Protein AF-A0AB34AKV4-F1 (afdb_monomer)

Secondary structure (DSSP, 8-state):
-HHHHHHHHHHHHHHHHHHHHHHHHHHHHHHHHHHHHHHHHHHHHHHHHHHHHHH--HHHHHHHHHHHHHHHHHHHHHHHHHHHHHHHHHHHHHHHHHHHHHHHHHHHHHHHHHHHHHHHHHHHHHHHHHHHHHHHHHHHHHHHHSHHHHHTTHHHHHHHHHHHHHH--STHHHHHHHHHHHHHHHHHHHHHHHHHHHHHHHTT-

Sequence (205 aa):
MRNLEKLENNESARNNRNEKLKNELEDSISTFNQATEDTRVKYISVANSYLKKLNTDNQQQDFKQALEAKFKAIDKQTDQLIHELKKRNEQAENEIQTYKQKLESKMRQNDQLIQKYNKTLNKMTHGLFALFYVVLVVALVAMVTGPIGHILSIDTFLQTIHDQIVEGKSIWRYFAYFLYLIPFILLACILLLCAKLINALDHKF

Organism: Staphylococcus ureilyticus (NCBI:txid94138)

Mean predicted aligned error: 19.3 Å

Radius of gyration: 71.16 Å; Cα contacts (8 Å, |Δi|>4): 27; chains: 1; bounding box: 118×26×203 Å

pLDDT: mean 77.93, std 12.36, range [42.12, 95.25]

Solvent-accessible surface area (backbone atoms only — not comparable to full-atom values): 10954 Å² total; per-residue (Å²): 113,79,68,58,58,52,50,53,53,49,52,52,52,48,51,55,50,52,52,51,52,48,52,53,48,52,52,49,50,51,51,50,52,50,55,50,50,56,50,50,54,51,50,53,51,52,50,51,51,52,50,50,55,64,68,54,53,51,68,64,52,50,48,52,51,52,50,51,52,50,48,53,50,52,50,53,52,49,53,52,50,51,52,51,50,50,52,52,48,55,50,50,51,52,50,51,52,51,51,50,54,55,48,52,51,50,48,54,51,47,53,51,50,52,52,51,48,52,55,48,49,54,52,50,52,51,53,52,50,51,52,50,51,52,53,50,53,52,50,52,50,38,34,76,78,36,74,57,16,61,74,69,42,48,58,59,54,54,47,56,42,47,52,49,41,74,74,41,92,49,78,62,25,61,54,36,51,51,61,66,44,46,63,56,51,52,52,51,50,50,52,52,50,51,53,47,51,55,55,54,50,68,75,74,113

Structure (mmCIF, N/CA/C/O backbone):
data_AF-A0AB34AKV4-F1
#
_entry.id   AF-A0AB34AKV4-F1
#
loop_
_atom_site.group_PDB
_atom_site.id
_atom_site.type_symbol
_atom_site.label_atom_id
_atom_site.label_alt_id
_atom_site.label_comp_id
_atom_site.label_asym_id
_atom_site.label_entity_id
_atom_site.label_seq_id
_atom_site.pdbx_PDB_ins_code
_atom_site.Cartn_x
_atom_site.Cartn_y
_atom_site.Cartn_z
_atom_site.occupancy
_atom_site.B_iso_or_equiv
_atom_site.auth_seq_id
_atom_site.auth_comp_id
_atom_site.auth_asym_id
_atom_site.auth_atom_id
_atom_site.pdbx_PDB_model_num
ATOM 1 N N . MET A 1 1 ? -65.526 -12.093 121.964 1.00 58.28 1 MET A N 1
ATOM 2 C CA . MET A 1 1 ? -65.190 -10.953 121.079 1.00 58.28 1 MET A CA 1
ATOM 3 C C . MET A 1 1 ? -63.816 -11.089 120.410 1.00 58.28 1 MET A C 1
ATOM 5 O O . MET A 1 1 ? -63.797 -11.101 119.192 1.00 58.28 1 MET A O 1
ATOM 9 N N . ARG A 1 2 ? -62.700 -11.337 121.125 1.00 57.66 2 ARG A N 1
ATOM 10 C CA . ARG A 1 2 ? -61.334 -11.444 120.533 1.00 57.66 2 ARG A CA 1
ATOM 11 C C . ARG A 1 2 ? -61.116 -12.436 119.370 1.00 57.66 2 ARG A C 1
ATOM 13 O O . ARG A 1 2 ? -60.189 -12.240 118.595 1.00 57.66 2 ARG A O 1
ATOM 20 N N . ASN A 1 3 ? -61.899 -13.512 119.258 1.00 67.69 3 ASN A N 1
ATOM 21 C CA . ASN A 1 3 ? -61.719 -14.506 118.185 1.00 67.69 3 ASN A CA 1
ATOM 22 C C . ASN A 1 3 ? -62.420 -14.118 116.872 1.00 67.69 3 ASN A C 1
ATOM 24 O O . ASN A 1 3 ? -61.923 -14.476 115.812 1.00 67.69 3 ASN A O 1
ATOM 28 N N . LEU A 1 4 ? -63.525 -13.367 116.939 1.00 68.81 4 LEU A N 1
ATOM 29 C CA . LEU A 1 4 ? -64.259 -12.891 115.757 1.00 68.81 4 LEU A CA 1
ATOM 30 C C . LEU A 1 4 ? -63.490 -11.770 115.050 1.00 68.81 4 LEU A C 1
ATOM 32 O O . LEU A 1 4 ? -63.287 -11.826 113.847 1.00 68.81 4 LEU A O 1
ATOM 36 N N . GLU A 1 5 ? -62.934 -10.843 115.825 1.00 71.94 5 GLU A N 1
ATOM 37 C CA . GLU A 1 5 ? -62.088 -9.752 115.325 1.00 71.94 5 GLU A CA 1
ATOM 38 C C . GLU A 1 5 ? -60.798 -10.267 114.654 1.00 71.94 5 GLU A C 1
ATOM 40 O O . GLU A 1 5 ? -60.318 -9.716 113.667 1.00 71.94 5 GLU A O 1
ATOM 45 N N . LYS A 1 6 ? -60.231 -11.380 115.141 1.00 73.50 6 LYS A N 1
ATOM 46 C CA . LYS A 1 6 ? -59.094 -12.045 114.480 1.00 73.50 6 LYS A CA 1
ATOM 47 C C . LYS A 1 6 ? -59.479 -12.716 113.162 1.00 73.50 6 LYS A C 1
ATOM 49 O O . LYS A 1 6 ? -58.661 -12.731 112.247 1.00 73.50 6 LYS A O 1
ATOM 54 N N . LEU A 1 7 ? -60.677 -13.292 113.077 1.00 76.00 7 LEU A N 1
ATOM 55 C CA . LEU A 1 7 ? -61.201 -13.910 111.855 1.00 76.00 7 LEU A CA 1
ATOM 56 C C . LEU A 1 7 ? -61.452 -12.855 110.776 1.00 76.00 7 LEU A C 1
ATOM 58 O O . LEU A 1 7 ? -60.971 -13.017 109.659 1.00 76.00 7 LEU A O 1
ATOM 62 N N . GLU A 1 8 ? -62.089 -11.749 111.146 1.00 77.12 8 GLU A N 1
ATOM 63 C CA . GLU A 1 8 ? -62.373 -10.618 110.260 1.00 77.12 8 GLU A CA 1
ATOM 64 C C . GLU A 1 8 ? -61.086 -9.964 109.727 1.00 77.12 8 GLU A C 1
ATOM 66 O O . GLU A 1 8 ? -60.935 -9.747 108.525 1.00 77.12 8 GLU A O 1
ATOM 71 N N . ASN A 1 9 ? -60.085 -9.764 110.590 1.00 81.00 9 ASN A N 1
ATOM 72 C CA . ASN A 1 9 ? -58.771 -9.268 110.168 1.00 81.00 9 ASN A CA 1
ATOM 73 C C . ASN A 1 9 ? -58.043 -10.234 109.217 1.00 81.00 9 ASN A C 1
ATOM 75 O O . ASN A 1 9 ? -57.340 -9.801 108.303 1.00 81.00 9 ASN A O 1
ATOM 79 N N . ASN A 1 10 ? -58.202 -11.545 109.409 1.00 82.50 10 ASN A N 1
ATOM 80 C CA . ASN A 1 10 ? -57.579 -12.551 108.549 1.00 82.50 10 ASN A CA 1
ATOM 81 C C . ASN A 1 10 ? -58.297 -12.659 107.192 1.00 82.50 10 ASN A C 1
ATOM 83 O O . ASN A 1 10 ? -57.653 -12.835 106.160 1.00 82.50 10 ASN A O 1
ATOM 87 N N . GLU A 1 11 ? -59.620 -12.500 107.169 1.00 81.69 11 GLU A N 1
ATOM 88 C CA . GLU A 1 11 ? -60.417 -12.443 105.942 1.00 81.69 11 GLU A CA 1
ATOM 89 C C . GLU A 1 11 ? -60.116 -11.177 105.127 1.00 81.69 11 GLU A C 1
ATOM 91 O O . GLU A 1 11 ? -59.837 -11.270 103.931 1.00 81.69 11 GLU A O 1
ATOM 96 N N . SER A 1 12 ? -60.028 -10.017 105.782 1.00 84.56 12 SER A N 1
ATOM 97 C CA . SER A 1 12 ? -59.595 -8.760 105.159 1.00 84.56 12 SER A CA 1
ATOM 98 C C . SER A 1 12 ? -58.172 -8.861 104.586 1.00 84.56 12 SER A C 1
ATOM 100 O O . SER A 1 12 ? -57.924 -8.507 103.431 1.00 84.56 12 SER A O 1
ATOM 102 N N . ALA A 1 13 ? -57.235 -9.461 105.331 1.00 83.25 13 ALA A N 1
ATOM 103 C CA . ALA A 1 13 ? -55.878 -9.707 104.841 1.00 83.25 13 ALA A CA 1
ATOM 104 C C . ALA A 1 13 ? -55.840 -10.668 103.638 1.00 83.25 13 ALA A C 1
ATOM 106 O O . ALA A 1 13 ? -55.014 -10.497 102.739 1.00 83.25 13 ALA A O 1
ATOM 107 N N . ARG A 1 14 ? -56.721 -11.676 103.596 1.00 84.62 14 ARG A N 1
ATOM 108 C CA . ARG A 1 14 ? -56.863 -12.581 102.445 1.00 84.62 14 ARG A CA 1
ATOM 109 C C . ARG A 1 14 ? -57.442 -11.870 101.226 1.00 84.62 14 ARG A C 1
ATOM 111 O O . ARG A 1 14 ? -56.917 -12.069 100.135 1.00 84.62 14 ARG A O 1
ATOM 118 N N . ASN A 1 15 ? -58.456 -11.028 101.403 1.00 86.69 15 ASN A N 1
ATOM 119 C CA . ASN A 1 15 ? -59.030 -10.249 100.306 1.00 86.69 15 ASN A CA 1
ATOM 120 C C . ASN A 1 15 ? -58.015 -9.268 99.717 1.00 86.69 15 ASN A C 1
ATOM 122 O O . ASN A 1 15 ? -57.823 -9.277 98.506 1.00 86.69 15 ASN A O 1
ATOM 126 N N . ASN A 1 16 ? -57.262 -8.547 100.552 1.00 90.00 16 ASN A N 1
ATOM 127 C CA . ASN A 1 16 ? -56.187 -7.668 100.076 1.00 90.00 16 ASN A CA 1
ATOM 128 C C . ASN A 1 16 ? -55.098 -8.432 99.303 1.00 90.00 16 ASN A C 1
ATOM 130 O O . ASN A 1 16 ? -54.570 -7.935 98.310 1.00 90.00 16 ASN A O 1
ATOM 134 N N . ARG A 1 17 ? -54.752 -9.657 99.728 1.00 87.88 17 ARG A N 1
ATOM 135 C CA . ARG A 1 17 ? -53.803 -10.511 98.988 1.00 87.88 17 ARG A CA 1
ATOM 136 C C . ARG A 1 17 ? -54.366 -10.957 97.643 1.00 87.88 17 ARG A C 1
ATOM 138 O O . ARG A 1 17 ? -53.635 -10.939 96.660 1.00 87.88 17 ARG A O 1
ATOM 145 N N . ASN A 1 18 ? -55.638 -11.340 97.599 1.00 89.12 18 ASN A N 1
ATOM 146 C CA . ASN A 1 18 ? -56.300 -11.755 96.365 1.00 89.12 18 ASN A CA 1
ATOM 147 C C . ASN A 1 18 ? -56.448 -10.593 95.377 1.00 89.12 18 ASN A C 1
ATOM 149 O O . ASN A 1 18 ? -56.230 -10.784 94.186 1.00 89.12 18 ASN A O 1
ATOM 153 N N . GLU A 1 19 ? -56.773 -9.395 95.857 1.00 92.31 19 GLU A N 1
ATOM 154 C CA . GLU A 1 19 ? -56.872 -8.196 95.024 1.00 92.31 19 GLU A CA 1
ATOM 155 C C . GLU A 1 19 ? -55.503 -7.787 94.470 1.00 92.31 19 GLU A C 1
ATOM 157 O O . GLU A 1 19 ? -55.370 -7.522 93.278 1.00 92.31 19 GLU A O 1
ATOM 162 N N . LYS A 1 20 ? -54.452 -7.856 95.297 1.00 91.31 20 LYS A N 1
ATOM 163 C CA . LYS A 1 20 ? -53.076 -7.634 94.843 1.00 91.31 20 LYS A CA 1
ATOM 164 C C . LYS A 1 20 ? -52.647 -8.653 93.780 1.00 91.31 20 LYS A C 1
ATOM 166 O O . LYS A 1 20 ? -52.114 -8.255 92.752 1.00 91.31 20 LYS A O 1
ATOM 171 N N . LEU A 1 21 ? -52.930 -9.940 93.998 1.00 87.19 21 LEU A N 1
ATOM 172 C CA . LEU A 1 21 ? -52.661 -11.004 93.022 1.00 87.19 21 LEU A CA 1
ATOM 173 C C . LEU A 1 21 ? -53.419 -10.785 91.711 1.00 87.19 21 LEU A C 1
ATOM 175 O O . LEU A 1 21 ? -52.860 -11.011 90.644 1.00 87.19 21 LEU A O 1
ATOM 179 N N . LYS A 1 22 ? -54.679 -10.342 91.782 1.00 91.62 22 LYS A N 1
ATOM 180 C CA . LYS A 1 22 ? -55.485 -10.028 90.600 1.00 91.62 22 LYS A CA 1
ATOM 181 C C .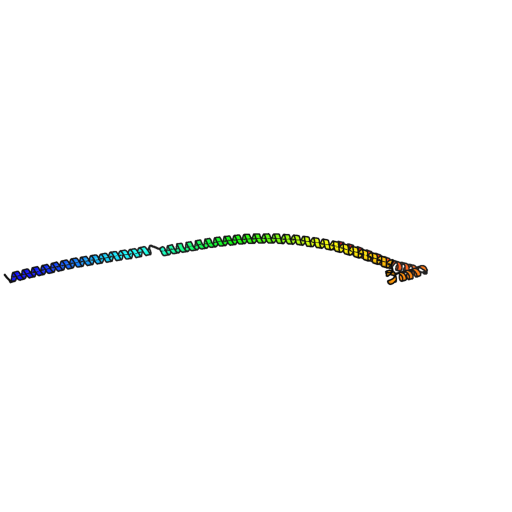 LYS A 1 22 ? -54.853 -8.896 89.787 1.00 91.62 22 LYS A C 1
ATOM 183 O O . LYS A 1 22 ? -54.693 -9.057 88.582 1.00 91.62 22 LYS A O 1
ATOM 188 N N . ASN A 1 23 ? -54.463 -7.804 90.443 1.00 91.94 23 ASN A N 1
ATOM 189 C CA . ASN A 1 23 ? -53.842 -6.659 89.775 1.00 91.94 23 ASN A CA 1
ATOM 190 C C . ASN A 1 23 ? -52.488 -7.040 89.153 1.00 91.94 23 ASN A C 1
ATOM 192 O O . ASN A 1 23 ? -52.236 -6.718 87.998 1.00 91.94 23 ASN A O 1
ATOM 196 N N . GLU A 1 24 ? -51.658 -7.815 89.862 1.00 90.19 24 GLU A N 1
ATOM 197 C CA . GLU A 1 24 ? -50.397 -8.342 89.316 1.00 90.19 24 GLU A CA 1
ATOM 198 C C . GLU A 1 24 ? -50.629 -9.249 88.090 1.00 90.19 24 GLU A C 1
ATOM 200 O O . GLU A 1 24 ? -49.844 -9.222 87.139 1.00 90.19 24 GLU A O 1
ATOM 205 N N . LEU A 1 25 ? -51.716 -10.033 88.078 1.00 83.81 25 LEU A N 1
ATOM 206 C CA . LEU A 1 25 ? -52.090 -10.862 86.929 1.00 83.81 25 LEU A CA 1
ATOM 207 C C . LEU A 1 25 ? -52.541 -10.016 85.733 1.00 83.81 25 LEU A C 1
ATOM 209 O O . LEU A 1 25 ? -52.133 -10.290 84.607 1.00 83.81 25 LEU A O 1
ATOM 213 N N . GLU A 1 26 ? -53.377 -9.002 85.969 1.00 89.88 26 GLU A N 1
ATOM 214 C CA . GLU A 1 26 ? -53.845 -8.075 84.932 1.00 89.88 26 GLU A CA 1
ATOM 215 C C . GLU A 1 26 ? -52.670 -7.304 84.312 1.00 89.88 26 GLU A C 1
ATOM 217 O O . GLU A 1 26 ? -52.558 -7.246 83.084 1.00 89.88 26 GLU A O 1
ATOM 222 N N . ASP A 1 27 ? -51.734 -6.821 85.132 1.00 91.81 27 ASP A N 1
ATOM 223 C CA . ASP A 1 27 ? -50.513 -6.152 84.675 1.00 91.81 27 ASP A CA 1
ATOM 224 C C . ASP A 1 27 ? -49.608 -7.096 83.871 1.00 91.81 27 ASP A C 1
ATOM 226 O O . ASP A 1 27 ? -49.068 -6.718 82.824 1.00 91.81 27 ASP A O 1
ATOM 230 N N . SER A 1 28 ? -49.465 -8.349 84.318 1.00 83.62 28 SER A N 1
ATOM 231 C CA . SER A 1 28 ? -48.676 -9.365 83.616 1.00 83.62 28 SER A CA 1
ATOM 232 C C . SER A 1 28 ? -49.282 -9.715 82.254 1.00 83.62 28 SER A C 1
ATOM 234 O O . SER A 1 28 ? -48.560 -9.765 81.256 1.00 83.62 28 SER A O 1
ATOM 236 N N . ILE A 1 29 ? -50.608 -9.879 82.182 1.00 83.94 29 ILE A N 1
ATOM 237 C CA . ILE A 1 29 ? -51.338 -10.134 80.931 1.00 83.94 29 ILE A CA 1
ATOM 238 C C . ILE A 1 29 ? -51.219 -8.937 79.984 1.00 83.94 29 ILE A C 1
ATOM 240 O O . ILE A 1 29 ? -50.963 -9.121 78.793 1.00 83.94 29 ILE A O 1
ATOM 244 N N . SER A 1 30 ? -51.362 -7.714 80.498 1.00 91.75 30 SER A N 1
ATOM 245 C CA . SER A 1 30 ? -51.210 -6.484 79.714 1.00 91.75 30 SER A CA 1
ATOM 246 C C . SER A 1 30 ? -49.800 -6.365 79.125 1.00 91.75 30 SER A C 1
ATOM 248 O O . SER A 1 30 ? -49.638 -6.196 77.915 1.00 91.75 30 SER A O 1
ATOM 250 N N . THR A 1 31 ? -48.774 -6.580 79.956 1.00 89.75 31 THR A N 1
ATOM 251 C CA . THR A 1 31 ? -47.362 -6.558 79.543 1.00 89.75 31 THR A CA 1
ATOM 252 C C . THR A 1 31 ? -47.066 -7.637 78.501 1.00 89.75 31 THR A C 1
ATOM 254 O O . THR A 1 31 ? -46.396 -7.375 77.501 1.00 89.75 31 THR A O 1
ATOM 257 N N . PHE A 1 32 ? -47.593 -8.848 78.697 1.00 88.25 32 PHE A N 1
ATOM 258 C CA . PHE A 1 32 ? -47.436 -9.952 77.753 1.00 88.25 32 PHE A CA 1
ATOM 259 C C . PHE A 1 32 ? -48.100 -9.654 76.403 1.00 88.25 32 PHE A C 1
ATOM 261 O O . PHE A 1 32 ? -47.493 -9.876 75.353 1.00 88.25 32 PHE A O 1
ATOM 268 N N . ASN A 1 33 ? -49.320 -9.115 76.415 1.00 90.88 33 ASN A N 1
ATOM 269 C CA . ASN A 1 33 ? -50.038 -8.740 75.199 1.00 90.88 33 ASN A CA 1
ATOM 270 C C . ASN A 1 33 ? -49.308 -7.631 74.439 1.00 90.88 33 ASN A C 1
ATOM 272 O O . ASN A 1 33 ? -49.143 -7.731 73.225 1.00 90.88 33 ASN A O 1
ATOM 276 N N . GLN A 1 34 ? -48.811 -6.616 75.147 1.00 91.12 34 GLN A N 1
ATOM 277 C CA . GLN A 1 34 ? -48.043 -5.535 74.539 1.00 91.12 34 GLN A CA 1
ATOM 278 C C . GLN A 1 34 ? -46.735 -6.050 73.922 1.00 91.12 34 GLN A C 1
ATOM 280 O O . GLN A 1 34 ? -46.451 -5.766 72.761 1.00 91.12 34 GLN A O 1
ATOM 285 N N . ALA A 1 35 ? -45.978 -6.882 74.645 1.00 84.44 35 ALA A N 1
ATOM 286 C CA . ALA A 1 35 ? -44.756 -7.495 74.124 1.00 84.44 35 ALA A CA 1
ATOM 287 C C . ALA A 1 35 ? -45.026 -8.394 72.903 1.00 84.44 35 ALA A C 1
ATOM 289 O O . ALA A 1 35 ? -44.230 -8.436 71.957 1.00 84.44 35 ALA A O 1
ATOM 290 N N . THR A 1 36 ? -46.160 -9.096 72.900 1.00 82.50 36 THR A N 1
ATOM 291 C CA . THR A 1 36 ? -46.604 -9.925 71.774 1.00 82.50 36 THR A CA 1
ATOM 292 C C . THR A 1 36 ? -46.942 -9.068 70.554 1.00 82.50 36 THR A C 1
ATOM 294 O O . THR A 1 36 ? -46.490 -9.378 69.450 1.00 82.50 36 THR A O 1
ATOM 297 N N . GLU A 1 37 ? -47.669 -7.964 70.734 1.00 91.06 37 GLU A N 1
ATOM 298 C CA . GLU A 1 37 ? -48.040 -7.067 69.634 1.00 91.06 37 GLU A CA 1
ATOM 299 C C . GLU A 1 37 ? -46.822 -6.325 69.066 1.00 91.06 37 GLU A C 1
ATOM 301 O O . GLU A 1 37 ? -46.635 -6.281 67.850 1.00 91.06 37 GLU A O 1
ATOM 306 N N . ASP A 1 38 ? -45.907 -5.859 69.919 1.00 90.25 38 ASP A N 1
ATOM 307 C CA . ASP A 1 38 ? -44.634 -5.271 69.489 1.00 90.25 38 ASP A CA 1
ATOM 308 C C . ASP A 1 38 ? -43.805 -6.260 68.660 1.00 90.25 38 ASP A C 1
ATOM 310 O O . ASP A 1 38 ? -43.190 -5.900 67.648 1.00 90.25 38 ASP A O 1
ATOM 314 N N . THR A 1 39 ? -43.793 -7.531 69.072 1.00 79.75 39 THR A N 1
ATOM 315 C CA . THR A 1 39 ? -43.113 -8.604 68.338 1.00 79.75 39 THR A CA 1
ATOM 316 C C . THR A 1 39 ? -43.778 -8.846 66.986 1.00 79.75 39 THR A C 1
ATOM 318 O O . THR A 1 39 ? -43.085 -8.949 65.970 1.00 79.75 39 THR A O 1
ATOM 321 N N . ARG A 1 40 ? -45.113 -8.866 66.941 1.00 84.88 40 ARG A N 1
ATOM 322 C CA . ARG A 1 40 ? -45.893 -9.008 65.707 1.00 84.88 40 ARG A CA 1
ATOM 323 C C . ARG A 1 40 ? -45.610 -7.870 64.727 1.00 84.88 40 ARG A C 1
ATOM 325 O O . ARG A 1 40 ? -45.322 -8.134 63.559 1.00 84.88 40 ARG A O 1
ATOM 332 N N . VAL A 1 41 ? -45.643 -6.621 65.188 1.00 91.12 41 VAL A N 1
ATOM 333 C CA . VAL A 1 41 ? -45.375 -5.434 64.361 1.00 91.12 41 VAL A CA 1
ATOM 334 C C . VAL A 1 41 ? -43.954 -5.471 63.799 1.00 91.12 41 VAL A C 1
ATOM 336 O O . VAL A 1 41 ? -43.759 -5.249 62.600 1.00 91.12 41 VAL A O 1
ATOM 339 N N . LYS A 1 42 ? -42.957 -5.816 64.625 1.00 83.31 42 LYS A N 1
ATOM 340 C CA . LYS A 1 42 ? -41.567 -5.987 64.170 1.00 83.31 42 LYS A CA 1
ATOM 341 C C . LYS A 1 42 ? -41.456 -7.075 63.106 1.00 83.31 42 LYS A C 1
ATOM 343 O O . LYS A 1 42 ? -40.823 -6.844 62.078 1.00 83.31 42 LYS A O 1
ATOM 348 N N . TYR A 1 43 ? -42.101 -8.221 63.313 1.00 78.75 43 TYR A N 1
ATOM 349 C CA . TYR A 1 43 ? -42.073 -9.327 62.359 1.00 78.75 43 TYR A CA 1
ATOM 350 C C . TYR A 1 43 ? -42.694 -8.938 61.010 1.00 78.75 43 TYR A C 1
ATOM 352 O O . TYR A 1 43 ? -42.081 -9.150 59.965 1.00 78.75 43 TYR A O 1
ATOM 360 N N . ILE A 1 44 ? -43.865 -8.289 61.024 1.00 84.69 44 ILE A N 1
ATOM 361 C CA . ILE A 1 44 ? -44.542 -7.796 59.814 1.00 84.69 44 ILE A CA 1
ATOM 362 C C . ILE A 1 44 ? -43.682 -6.754 59.088 1.00 84.69 44 ILE A C 1
ATOM 364 O O . ILE A 1 44 ? -43.545 -6.808 57.867 1.00 84.69 44 ILE A O 1
ATOM 368 N N . SER A 1 45 ? -43.065 -5.822 59.818 1.00 83.81 45 SER A N 1
ATOM 369 C CA . SER A 1 45 ? -42.188 -4.796 59.241 1.00 83.81 45 SER A CA 1
ATOM 370 C C . SER A 1 45 ? -40.964 -5.404 58.548 1.00 83.81 45 SER A C 1
ATOM 372 O O . SER A 1 45 ? -40.642 -5.057 57.408 1.00 83.81 45 SER A O 1
ATOM 374 N N . VAL A 1 46 ? -40.318 -6.374 59.198 1.00 76.31 46 VAL A N 1
ATOM 375 C CA . VAL A 1 46 ? -39.168 -7.096 58.643 1.00 76.31 46 VAL A CA 1
ATOM 376 C C . VAL A 1 46 ? -39.578 -7.907 57.410 1.00 76.31 46 VAL A C 1
ATOM 378 O O . VAL A 1 46 ? -38.919 -7.807 56.375 1.00 76.31 46 VAL A O 1
ATOM 381 N N . ALA A 1 47 ? -40.694 -8.638 57.471 1.00 73.94 47 ALA A N 1
ATOM 382 C CA . ALA A 1 47 ? -41.225 -9.391 56.336 1.00 73.94 47 ALA A CA 1
ATOM 383 C C . ALA A 1 47 ? -41.555 -8.477 55.141 1.00 73.94 47 ALA A C 1
ATOM 385 O O . ALA A 1 47 ? -41.146 -8.761 54.016 1.00 73.94 47 ALA A O 1
ATOM 386 N N . ASN A 1 48 ? -42.203 -7.334 55.382 1.00 79.12 48 ASN A N 1
ATOM 387 C CA . ASN A 1 48 ? -42.492 -6.337 54.349 1.00 79.12 48 ASN A CA 1
ATOM 388 C C . ASN A 1 48 ? -41.217 -5.727 53.751 1.00 79.12 48 ASN A C 1
ATOM 390 O O . ASN A 1 48 ? -41.159 -5.485 52.548 1.00 79.12 48 ASN A O 1
ATOM 394 N N . SER A 1 49 ? -40.177 -5.506 54.559 1.00 75.88 49 SER A N 1
ATOM 395 C CA . SER A 1 49 ? -38.869 -5.047 54.078 1.00 75.88 49 SER A CA 1
ATOM 396 C C . SER A 1 49 ? -38.215 -6.074 53.148 1.00 75.88 49 SER A C 1
ATOM 398 O O . SER A 1 49 ? -37.729 -5.708 52.077 1.00 75.88 49 SER A O 1
ATOM 400 N N . TYR A 1 50 ? -38.259 -7.364 53.497 1.00 68.75 50 TYR A N 1
ATOM 401 C CA . TYR A 1 50 ? -37.758 -8.436 52.633 1.00 68.75 50 TYR A CA 1
ATOM 402 C C . TYR A 1 50 ? -38.572 -8.583 51.344 1.00 68.75 50 TYR A C 1
ATOM 404 O O . TYR A 1 50 ? -37.981 -8.663 50.269 1.00 68.75 50 TYR A O 1
ATOM 412 N N . LEU A 1 51 ? -39.906 -8.535 51.421 1.00 70.56 51 LEU A N 1
ATOM 413 C CA . LEU A 1 51 ? -40.779 -8.545 50.242 1.00 70.56 51 LEU A CA 1
ATOM 414 C C . LEU A 1 51 ? -40.518 -7.343 49.331 1.00 70.56 51 LEU A C 1
ATOM 416 O O . LEU A 1 51 ? -40.464 -7.494 48.115 1.00 70.56 51 LEU A O 1
ATOM 420 N N . LYS A 1 52 ? -40.285 -6.156 49.901 1.00 70.62 52 LYS A N 1
ATOM 421 C CA . LYS A 1 52 ? -39.940 -4.954 49.135 1.00 70.62 52 LYS A CA 1
ATOM 422 C C . LYS A 1 52 ? -38.592 -5.097 48.431 1.00 70.62 52 LYS A C 1
ATOM 424 O O . LYS A 1 52 ? -38.495 -4.687 47.283 1.00 70.62 52 LYS A O 1
ATOM 429 N N . LYS A 1 53 ? -37.592 -5.706 49.083 1.00 66.19 53 LYS A N 1
ATOM 430 C CA . LYS A 1 53 ? -36.274 -5.987 48.485 1.00 66.19 53 LYS A CA 1
ATOM 431 C C . LYS A 1 53 ? -36.332 -7.037 47.373 1.00 66.19 53 LYS A C 1
ATOM 433 O O . LYS A 1 53 ? -35.624 -6.890 46.386 1.00 66.19 53 LYS A O 1
ATOM 438 N N . LEU A 1 54 ? -37.172 -8.063 47.527 1.00 65.00 54 LEU A N 1
ATOM 439 C CA . LEU A 1 54 ? -37.433 -9.069 46.491 1.00 65.00 54 LEU A CA 1
ATOM 440 C C . LEU A 1 54 ? -38.199 -8.479 45.298 1.00 65.00 54 LEU A C 1
ATOM 442 O O . LEU A 1 54 ? -37.895 -8.811 44.163 1.00 65.00 54 LEU A O 1
ATOM 446 N N . ASN A 1 55 ? -39.162 -7.587 45.549 1.00 62.44 55 ASN A N 1
ATOM 447 C CA . ASN A 1 55 ? -39.934 -6.904 44.505 1.00 62.44 55 ASN A CA 1
ATOM 448 C C . ASN A 1 55 ? -39.130 -5.797 43.794 1.00 62.44 55 ASN A C 1
ATOM 450 O O . ASN A 1 55 ? -39.415 -5.451 42.652 1.00 62.44 55 ASN A O 1
ATOM 454 N N . THR A 1 56 ? -38.106 -5.229 44.440 1.00 59.91 56 THR A N 1
ATOM 455 C CA . THR A 1 56 ? -37.088 -4.422 43.755 1.00 59.91 56 THR A CA 1
ATOM 456 C C . THR A 1 56 ? -36.116 -5.340 43.024 1.00 59.91 56 THR A C 1
ATOM 458 O O . THR A 1 56 ? -34.970 -5.506 43.438 1.00 59.91 56 THR A O 1
ATOM 461 N N . ASP A 1 57 ? -36.604 -5.894 41.919 1.00 58.34 57 ASP A N 1
ATOM 462 C CA . ASP A 1 57 ? -35.976 -6.706 40.865 1.00 58.34 57 ASP A CA 1
ATOM 463 C C . ASP A 1 57 ? -34.789 -6.005 40.153 1.00 58.34 57 ASP A C 1
ATOM 465 O O . ASP A 1 57 ? -34.492 -6.197 38.970 1.00 58.34 57 ASP A O 1
ATOM 469 N N . ASN A 1 58 ? -34.093 -5.137 40.889 1.00 61.34 58 ASN A N 1
ATOM 470 C CA . ASN A 1 58 ? -33.062 -4.239 40.410 1.00 61.34 58 ASN A CA 1
ATOM 471 C C . ASN A 1 58 ? -31.913 -5.023 39.788 1.00 61.34 58 ASN A C 1
ATOM 473 O O . ASN A 1 58 ? -31.318 -4.553 38.842 1.00 61.34 58 ASN A O 1
ATOM 477 N N . GLN A 1 59 ? -31.637 -6.251 40.229 1.00 66.25 59 GLN A N 1
ATOM 478 C CA . GLN A 1 59 ? -30.554 -7.046 39.649 1.00 66.25 59 GLN A CA 1
ATOM 479 C C . GLN A 1 59 ? -30.836 -7.490 38.208 1.00 66.25 59 GLN A C 1
ATOM 481 O O . GLN A 1 59 ? -29.935 -7.411 37.374 1.00 66.25 59 GLN A O 1
ATOM 486 N N . GLN A 1 60 ? -32.060 -7.916 37.875 1.00 70.25 60 GLN A N 1
ATOM 487 C CA . GLN A 1 60 ? -32.406 -8.251 36.487 1.00 70.25 60 GLN A CA 1
ATOM 488 C C . GLN A 1 60 ? -32.472 -6.997 35.614 1.00 70.25 60 GLN A C 1
ATOM 490 O O . GLN A 1 60 ? -32.000 -7.008 34.474 1.00 70.25 60 GLN A O 1
ATOM 495 N N . GLN A 1 61 ? -33.025 -5.910 36.151 1.00 78.25 61 GLN A N 1
ATOM 496 C CA . GLN A 1 61 ? -33.129 -4.643 35.439 1.00 78.25 61 GLN A CA 1
ATOM 497 C C . GLN A 1 61 ? -31.756 -3.988 35.209 1.00 78.25 61 GLN A C 1
ATOM 499 O O . GLN A 1 61 ? -31.464 -3.586 34.083 1.00 78.25 61 GLN A O 1
ATOM 504 N N . ASP A 1 62 ? -30.894 -3.951 36.226 1.00 78.94 62 ASP A N 1
ATOM 505 C CA . ASP A 1 62 ? -29.519 -3.445 36.163 1.00 78.94 62 ASP A CA 1
ATOM 506 C C . ASP A 1 62 ? -28.679 -4.301 35.214 1.00 78.94 62 ASP A C 1
ATOM 508 O O . ASP A 1 62 ? -27.912 -3.767 34.414 1.00 78.94 62 ASP A O 1
ATOM 512 N N . PHE A 1 63 ? -28.853 -5.628 35.237 1.00 75.56 63 PH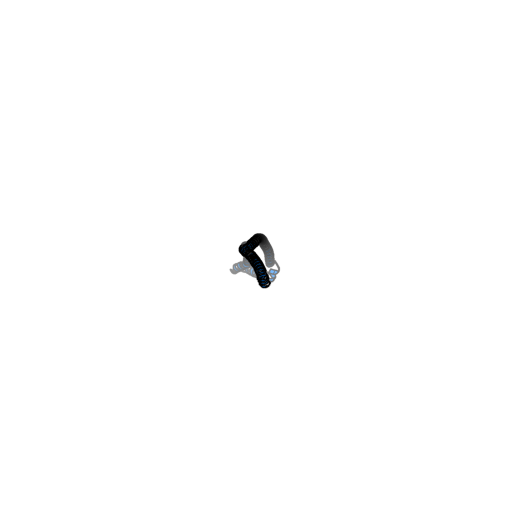E A N 1
ATOM 513 C CA . PHE A 1 63 ? -28.188 -6.515 34.286 1.00 75.56 63 PHE A CA 1
ATOM 514 C C . PHE A 1 63 ? -28.635 -6.224 32.853 1.00 75.56 63 PHE A C 1
ATOM 516 O O . PHE A 1 63 ? -27.795 -6.078 31.967 1.00 75.56 63 PHE A O 1
ATOM 523 N N . LYS A 1 64 ? -29.942 -6.065 32.618 1.00 80.19 64 LYS A N 1
ATOM 524 C CA . LYS A 1 64 ? -30.484 -5.722 31.298 1.00 80.19 64 LYS A CA 1
ATOM 525 C C . LYS A 1 64 ? -29.983 -4.359 30.814 1.00 80.19 64 LYS A C 1
ATOM 527 O O . LYS A 1 64 ? -29.570 -4.252 29.663 1.00 80.19 64 LYS A O 1
ATOM 532 N N . GLN A 1 65 ? -29.949 -3.348 31.682 1.00 84.44 65 GLN A N 1
ATOM 533 C CA . GLN A 1 65 ? -29.401 -2.028 31.357 1.00 84.44 65 GLN A CA 1
ATOM 534 C C . GLN A 1 65 ? -27.897 -2.069 31.083 1.00 84.44 65 GLN A C 1
ATOM 536 O O . GLN A 1 65 ? -27.440 -1.465 30.114 1.00 84.44 65 GLN A O 1
ATOM 541 N N . ALA A 1 66 ? -27.120 -2.791 31.892 1.00 81.75 66 ALA A N 1
ATOM 542 C CA . ALA A 1 66 ? -25.686 -2.947 31.679 1.00 81.75 66 ALA A CA 1
ATOM 543 C C . ALA A 1 66 ? -25.394 -3.658 30.351 1.00 81.75 66 ALA A C 1
ATOM 545 O O . ALA A 1 66 ? -24.492 -3.260 29.615 1.00 81.75 66 ALA A O 1
ATOM 546 N N . LEU A 1 67 ? -26.183 -4.680 30.022 1.00 84.94 67 LEU A N 1
ATOM 547 C CA . LEU A 1 67 ? -26.069 -5.446 28.787 1.00 84.94 67 LEU A CA 1
ATOM 548 C C . LEU A 1 67 ? -26.449 -4.586 27.571 1.00 84.94 67 LEU A C 1
ATOM 550 O O . LEU A 1 67 ? -25.690 -4.529 26.608 1.00 84.94 67 LEU A O 1
ATOM 554 N N . GLU A 1 68 ? -27.541 -3.822 27.644 1.00 87.88 68 GLU A N 1
ATOM 555 C CA . GLU A 1 68 ? -27.932 -2.869 26.597 1.00 87.88 68 GLU A CA 1
ATOM 556 C C . GLU A 1 68 ? -26.887 -1.756 26.407 1.00 87.88 68 GLU A C 1
ATOM 558 O O . GLU A 1 68 ? -26.554 -1.398 25.277 1.00 87.88 68 GLU A O 1
ATOM 563 N N . ALA A 1 69 ? -26.311 -1.240 27.496 1.00 89.44 69 ALA A N 1
ATOM 564 C CA . ALA A 1 69 ? -25.236 -0.254 27.436 1.00 89.44 69 ALA A CA 1
ATOM 565 C C . ALA A 1 69 ? -23.967 -0.827 26.785 1.00 89.44 69 ALA A C 1
ATOM 567 O O . ALA A 1 69 ? -23.331 -0.147 25.978 1.00 89.44 69 ALA A O 1
ATOM 568 N N . LYS A 1 70 ? -23.611 -2.083 27.093 1.00 86.44 70 LYS A N 1
ATOM 569 C CA . LYS A 1 70 ? -22.491 -2.792 26.457 1.00 86.44 70 LYS A CA 1
ATOM 570 C C . LYS A 1 70 ? -22.742 -3.004 24.966 1.00 86.44 70 LYS A C 1
ATOM 572 O O . LYS A 1 70 ? -21.844 -2.713 24.184 1.00 86.44 70 LYS A O 1
ATOM 577 N N . PHE A 1 71 ? -23.940 -3.432 24.567 1.00 90.81 71 PHE A N 1
ATOM 578 C CA . PHE A 1 71 ? -24.287 -3.592 23.152 1.00 90.81 71 PHE A CA 1
ATOM 579 C C . PHE A 1 71 ? -24.247 -2.264 22.397 1.00 90.81 71 PHE A C 1
ATOM 581 O O . PHE A 1 71 ? -23.553 -2.177 21.394 1.00 90.81 71 PHE A O 1
ATOM 588 N N . LYS A 1 72 ? -24.843 -1.190 22.933 1.00 91.69 72 LYS A N 1
ATOM 589 C CA . LYS A 1 72 ? -24.748 0.148 22.318 1.00 91.69 72 LYS A CA 1
ATOM 590 C C . LYS A 1 72 ? -23.307 0.641 22.191 1.00 91.69 72 LYS A C 1
ATOM 592 O O . LYS A 1 72 ? -22.966 1.305 21.214 1.00 91.69 72 LYS A O 1
ATOM 597 N N . ALA A 1 73 ? -22.457 0.348 23.175 1.00 91.56 73 ALA A N 1
ATOM 598 C CA . ALA A 1 73 ? -21.040 0.691 23.105 1.00 91.56 73 ALA A CA 1
ATOM 599 C C . ALA A 1 73 ? -20.315 -0.111 22.012 1.00 91.56 73 ALA A C 1
ATOM 601 O O . ALA A 1 73 ? -19.526 0.471 21.270 1.00 91.56 73 ALA A O 1
ATOM 602 N N . ILE A 1 74 ? -20.610 -1.409 21.891 1.00 87.75 74 ILE A N 1
ATOM 603 C CA . ILE A 1 74 ? -20.064 -2.285 20.846 1.00 87.75 74 ILE A CA 1
ATOM 604 C C . ILE A 1 74 ? -20.530 -1.832 19.462 1.00 87.75 74 ILE A C 1
ATOM 606 O O . ILE A 1 74 ? -19.694 -1.710 18.571 1.00 87.75 74 ILE A O 1
ATOM 610 N N . ASP A 1 75 ? -21.813 -1.519 19.285 1.00 89.56 75 ASP A N 1
ATOM 611 C CA . ASP A 1 75 ? -22.358 -1.026 18.016 1.00 89.56 75 ASP A CA 1
ATOM 612 C C . ASP A 1 75 ? -21.665 0.273 17.608 1.00 89.56 75 ASP A C 1
ATOM 614 O O . ASP A 1 75 ? -21.136 0.383 16.506 1.00 89.56 75 ASP A O 1
ATOM 618 N N . LYS A 1 76 ? -21.535 1.224 18.541 1.00 93.19 76 LYS A N 1
ATOM 619 C CA . LYS A 1 76 ? -20.843 2.489 18.282 1.00 93.19 76 LYS A CA 1
ATOM 620 C C . LYS A 1 76 ? -19.372 2.288 17.908 1.00 93.19 76 LYS A C 1
ATOM 622 O O . LYS A 1 76 ? -18.883 2.951 16.996 1.00 93.19 76 LYS A O 1
ATOM 627 N N . GLN A 1 77 ? -18.658 1.402 18.605 1.00 91.62 77 GLN A N 1
ATOM 628 C CA . GLN A 1 77 ? -17.268 1.076 18.269 1.00 91.62 77 GLN A CA 1
ATOM 629 C C . GLN A 1 77 ? -17.167 0.394 16.904 1.00 91.62 77 GLN A C 1
ATOM 631 O O . GLN A 1 77 ? -16.259 0.697 16.134 1.00 91.62 77 GLN A O 1
ATOM 636 N N . THR A 1 78 ? -18.112 -0.488 16.589 1.00 88.81 78 THR A N 1
ATOM 637 C CA . THR A 1 78 ? -18.169 -1.200 15.312 1.00 88.81 78 THR A CA 1
ATOM 638 C C . THR A 1 78 ? -18.430 -0.232 14.162 1.00 88.81 78 THR A C 1
ATOM 640 O O . THR A 1 78 ? -17.693 -0.256 13.180 1.00 88.81 78 THR A O 1
ATOM 643 N N . ASP A 1 79 ? -19.383 0.688 14.308 1.00 93.50 79 ASP A N 1
ATOM 644 C CA . ASP A 1 79 ? -19.674 1.728 13.316 1.00 93.50 79 ASP A CA 1
ATOM 645 C C . ASP A 1 79 ? -18.474 2.650 13.075 1.00 93.50 79 ASP A C 1
ATOM 647 O O . ASP A 1 79 ? -18.142 2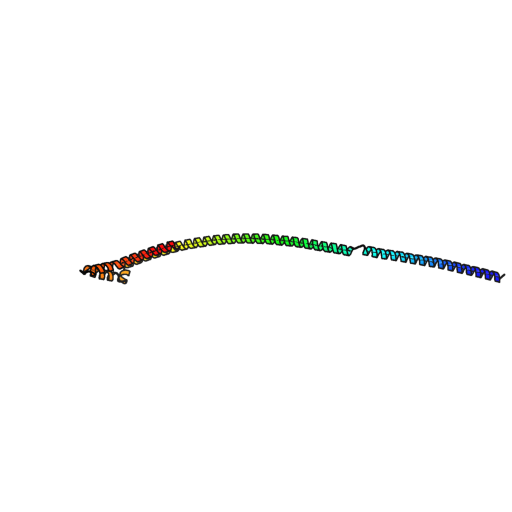.964 11.929 1.00 93.50 79 ASP A O 1
ATOM 651 N N . GLN A 1 80 ? -17.780 3.057 14.143 1.00 95.25 80 GLN A N 1
ATOM 652 C CA . GLN A 1 80 ? -16.549 3.845 14.034 1.00 95.25 80 GLN A CA 1
ATOM 653 C C . GLN A 1 80 ? -15.468 3.086 13.259 1.00 95.25 80 GLN A C 1
ATOM 655 O O . GLN A 1 80 ? -14.845 3.651 12.359 1.00 95.25 80 GLN A O 1
ATOM 660 N N . LEU A 1 81 ? -15.283 1.802 13.563 1.00 93.81 81 LEU A N 1
ATOM 661 C CA . LEU A 1 81 ? -14.276 0.965 12.922 1.00 93.81 81 LEU A CA 1
ATOM 662 C C . LEU A 1 81 ? -14.612 0.708 11.446 1.00 93.81 81 LEU A C 1
ATOM 664 O O . LEU A 1 81 ? -13.733 0.805 10.593 1.00 93.81 81 LEU A O 1
ATOM 668 N N . ILE A 1 82 ? -15.886 0.472 11.115 1.00 94.50 82 ILE A N 1
ATOM 669 C CA . ILE A 1 82 ? -16.366 0.359 9.729 1.00 94.50 82 ILE A CA 1
ATOM 670 C C . ILE A 1 82 ? -16.121 1.666 8.969 1.00 94.50 82 ILE A C 1
ATOM 672 O O . ILE A 1 82 ? -15.633 1.636 7.838 1.00 94.50 82 ILE A O 1
ATOM 676 N N . HIS A 1 83 ? -16.417 2.816 9.577 1.00 95.00 83 HIS A N 1
ATOM 677 C CA . HIS A 1 83 ? -16.197 4.115 8.948 1.00 95.00 83 HIS A CA 1
ATOM 678 C C . HIS A 1 83 ? -14.704 4.388 8.698 1.00 95.00 83 HIS A C 1
ATOM 680 O O . HIS A 1 83 ? -14.327 4.836 7.613 1.00 95.00 83 HIS A O 1
ATOM 686 N N . GLU A 1 84 ? -13.833 4.091 9.666 1.00 93.88 84 GLU A N 1
ATOM 687 C CA . GLU A 1 84 ? -12.382 4.209 9.492 1.00 93.88 84 GLU A CA 1
ATOM 688 C C . GLU A 1 84 ? -11.846 3.259 8.420 1.00 93.88 84 GLU A C 1
ATOM 690 O O . GLU A 1 84 ? -11.053 3.683 7.576 1.00 93.88 84 GLU A O 1
ATOM 695 N N . LEU A 1 85 ? -12.303 2.003 8.404 1.00 91.88 85 LEU A N 1
ATOM 696 C CA . LEU A 1 85 ? -11.941 1.033 7.372 1.00 91.88 85 LEU A CA 1
ATOM 697 C C . LEU A 1 85 ? -12.376 1.506 5.986 1.00 91.88 85 LEU A C 1
ATOM 699 O O . LEU A 1 85 ? -11.572 1.464 5.057 1.00 91.88 85 LEU A O 1
ATOM 703 N N . LYS A 1 86 ? -13.605 2.015 5.849 1.00 93.00 86 LYS A N 1
ATOM 704 C CA . LYS A 1 86 ? -14.106 2.561 4.586 1.00 93.00 86 LYS A CA 1
ATOM 705 C C . LYS A 1 86 ? -13.252 3.737 4.115 1.00 93.00 86 LYS A C 1
ATOM 707 O O . LYS A 1 86 ? -12.789 3.728 2.979 1.00 93.00 86 LYS A O 1
ATOM 712 N N . LYS A 1 87 ? -12.961 4.693 5.003 1.00 95.12 87 LYS A N 1
ATOM 713 C CA . LYS A 1 87 ? -12.112 5.852 4.694 1.00 95.12 87 LYS A CA 1
ATOM 714 C C . LYS A 1 87 ? -10.695 5.437 4.287 1.00 95.12 87 LYS A C 1
ATOM 716 O O . LYS A 1 87 ? -10.147 5.979 3.332 1.00 95.12 87 LYS A O 1
ATOM 721 N N . ARG A 1 88 ? -10.096 4.472 4.994 1.00 92.50 88 ARG A N 1
ATOM 722 C CA . ARG A 1 88 ? -8.770 3.927 4.657 1.00 92.50 88 ARG A CA 1
ATOM 723 C C . ARG A 1 88 ? -8.778 3.216 3.311 1.00 92.50 88 ARG A C 1
ATOM 725 O O . ARG A 1 88 ? -7.816 3.355 2.564 1.00 92.50 88 ARG A O 1
ATOM 732 N N . ASN A 1 89 ? -9.848 2.493 2.996 1.00 91.12 89 ASN A N 1
ATOM 733 C CA . ASN A 1 89 ? -9.988 1.805 1.721 1.00 91.12 89 ASN A CA 1
ATOM 734 C C . ASN A 1 89 ? -10.146 2.796 0.557 1.00 91.12 89 ASN A C 1
ATOM 736 O O . ASN A 1 89 ? -9.430 2.686 -0.430 1.00 91.12 89 ASN A O 1
ATOM 740 N N . GLU A 1 90 ? -10.997 3.817 0.707 1.00 94.44 90 GLU A N 1
ATOM 741 C CA . GLU A 1 90 ? -11.143 4.901 -0.278 1.00 94.44 90 GLU A CA 1
ATOM 742 C C . GLU A 1 90 ? -9.821 5.655 -0.492 1.00 94.44 90 GLU A C 1
ATOM 744 O O . GLU A 1 90 ? -9.439 5.954 -1.624 1.00 94.44 90 GLU A O 1
ATOM 749 N N . GLN A 1 91 ? -9.077 5.937 0.583 1.00 94.38 91 GLN A N 1
ATOM 750 C CA . GLN A 1 91 ? -7.756 6.557 0.478 1.00 94.38 91 GLN A CA 1
ATOM 751 C C . GLN A 1 91 ? -6.762 5.651 -0.262 1.00 94.38 91 GLN A C 1
ATOM 753 O O . GLN A 1 91 ? -6.076 6.124 -1.167 1.00 94.38 91 GLN A O 1
ATOM 758 N N . ALA A 1 92 ? -6.701 4.363 0.083 1.00 90.75 92 ALA A N 1
ATOM 759 C CA . ALA A 1 92 ? -5.823 3.405 -0.581 1.00 90.75 92 ALA A CA 1
ATOM 760 C C . ALA A 1 92 ? -6.156 3.272 -2.076 1.00 90.75 92 ALA A C 1
ATOM 762 O O . ALA A 1 92 ? -5.252 3.244 -2.908 1.00 90.75 92 ALA A O 1
ATOM 763 N N . GLU A 1 93 ? -7.439 3.251 -2.438 1.00 92.31 93 GLU A N 1
ATOM 764 C CA . GLU A 1 93 ? -7.874 3.201 -3.833 1.00 92.31 93 GLU A CA 1
ATOM 765 C C . GLU A 1 93 ? -7.445 4.457 -4.608 1.00 92.31 93 GLU A C 1
ATOM 767 O O . GLU A 1 93 ? -6.875 4.348 -5.698 1.00 92.31 93 GLU A O 1
ATOM 772 N N . ASN A 1 94 ? -7.618 5.643 -4.019 1.00 93.88 94 ASN A N 1
ATOM 773 C CA . ASN A 1 94 ? -7.168 6.906 -4.610 1.00 93.88 94 ASN A CA 1
ATOM 774 C 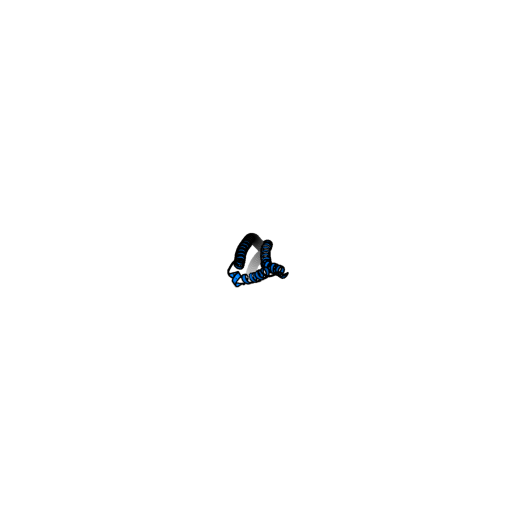C . ASN A 1 94 ? -5.641 6.962 -4.779 1.00 93.88 94 ASN A C 1
ATOM 776 O O . ASN A 1 94 ? -5.138 7.405 -5.819 1.00 93.88 94 ASN A O 1
ATOM 780 N N . GLU A 1 95 ? -4.888 6.495 -3.781 1.00 92.69 95 GLU A N 1
ATOM 781 C CA . GLU A 1 95 ? -3.430 6.394 -3.859 1.00 92.69 95 GLU A CA 1
ATOM 782 C C . GLU A 1 95 ? -3.017 5.443 -4.987 1.00 92.69 95 GLU A C 1
ATOM 784 O O . GLU A 1 95 ? -2.208 5.821 -5.836 1.00 92.69 95 GLU A O 1
ATOM 789 N N . ILE A 1 96 ? -3.621 4.253 -5.075 1.00 91.94 96 ILE A N 1
ATOM 790 C CA . ILE A 1 96 ? -3.361 3.274 -6.142 1.00 91.94 96 ILE A CA 1
ATOM 791 C C . ILE A 1 96 ? -3.656 3.866 -7.524 1.00 91.94 96 ILE A C 1
ATOM 793 O O . ILE A 1 96 ? -2.841 3.718 -8.439 1.00 91.94 96 ILE A O 1
ATOM 797 N N . GLN A 1 97 ? -4.783 4.562 -7.697 1.00 93.12 97 GLN A N 1
ATOM 798 C CA . GLN A 1 97 ? -5.112 5.216 -8.966 1.00 93.12 97 GLN A CA 1
ATOM 799 C C . GLN A 1 97 ? -4.078 6.287 -9.335 1.00 93.12 97 GLN A C 1
ATOM 801 O O . GLN A 1 97 ? -3.605 6.326 -10.474 1.00 93.12 97 GLN A O 1
ATOM 806 N N . THR A 1 98 ? -3.658 7.100 -8.365 1.00 94.12 98 THR A N 1
ATOM 807 C CA . THR A 1 98 ? -2.618 8.121 -8.556 1.00 94.12 98 THR A CA 1
ATOM 808 C C . THR A 1 98 ? -1.277 7.485 -8.934 1.00 94.12 98 THR A C 1
ATOM 810 O O . THR A 1 98 ? -0.605 7.935 -9.868 1.00 94.12 98 THR A O 1
ATOM 813 N N . TYR A 1 99 ? -0.889 6.396 -8.262 1.00 91.56 99 TYR A N 1
ATOM 814 C CA . TYR A 1 99 ? 0.313 5.632 -8.595 1.00 91.56 99 TYR A CA 1
ATOM 815 C C . TYR A 1 99 ? 0.245 5.051 -10.003 1.00 91.56 99 TYR A C 1
ATOM 817 O O . TYR A 1 99 ? 1.218 5.167 -10.749 1.00 91.56 99 TYR A O 1
ATOM 825 N N . LYS A 1 100 ? -0.899 4.485 -10.401 1.00 92.19 100 LYS A N 1
ATOM 826 C CA . LYS A 1 100 ? -1.109 3.947 -11.749 1.00 92.19 100 LYS A CA 1
ATOM 827 C C . LYS A 1 100 ? -0.946 5.034 -12.812 1.00 92.19 100 LYS A C 1
ATOM 829 O O . LYS A 1 100 ? -0.204 4.825 -13.768 1.00 92.19 100 LYS A O 1
ATOM 834 N N . GLN A 1 101 ? -1.539 6.212 -12.613 1.00 94.31 101 GLN A N 1
ATOM 835 C CA . GLN A 1 101 ? -1.387 7.349 -13.531 1.00 94.31 101 GLN A CA 1
ATOM 836 C C . GLN A 1 101 ? 0.067 7.837 -13.626 1.00 94.31 101 GLN A C 1
ATOM 838 O O . GLN A 1 101 ? 0.570 8.120 -14.715 1.00 94.31 101 GLN A O 1
ATOM 843 N N . LYS A 1 102 ? 0.777 7.918 -12.493 1.00 94.69 102 LYS A N 1
ATOM 844 C CA . LYS A 1 102 ? 2.194 8.316 -12.461 1.00 94.69 102 LYS A CA 1
ATOM 845 C C . LYS A 1 102 ? 3.105 7.275 -13.115 1.00 94.69 102 LYS A C 1
ATOM 847 O O . LYS A 1 102 ? 4.095 7.639 -13.749 1.00 94.69 102 LYS A O 1
ATOM 852 N N . LEU A 1 103 ? 2.792 5.993 -12.957 1.00 92.12 103 LEU A N 1
ATOM 853 C CA . LEU A 1 103 ? 3.525 4.913 -13.604 1.00 92.12 103 LEU A CA 1
ATOM 854 C C . LEU A 1 103 ? 3.291 4.935 -15.114 1.00 92.12 103 LEU A C 1
ATOM 856 O O . LEU A 1 103 ? 4.251 4.886 -15.875 1.00 92.12 103 LEU A O 1
ATOM 860 N N . GLU A 1 104 ? 2.042 5.082 -15.548 1.00 94.06 104 GLU A N 1
ATOM 861 C CA . GLU A 1 104 ? 1.691 5.165 -16.964 1.00 94.06 104 GLU A CA 1
ATOM 862 C C . GLU A 1 104 ? 2.337 6.384 -17.638 1.00 94.06 104 GLU A C 1
ATOM 864 O O . GLU A 1 104 ? 2.889 6.264 -18.731 1.00 94.06 104 GLU A O 1
ATOM 869 N N . SER A 1 105 ? 2.361 7.545 -16.974 1.00 94.12 105 SER A N 1
ATOM 870 C CA . SER A 1 105 ? 3.047 8.727 -17.507 1.00 94.12 105 SER A CA 1
ATOM 871 C C . SER A 1 105 ? 4.561 8.525 -17.614 1.00 94.12 105 SER A C 1
ATOM 873 O O . SER A 1 105 ? 5.143 8.872 -18.642 1.00 94.12 105 SER A O 1
ATOM 875 N N . LYS A 1 106 ? 5.197 7.897 -16.614 1.00 92.06 106 LYS A N 1
ATOM 876 C CA . LYS A 1 106 ? 6.617 7.516 -16.675 1.00 92.06 106 LYS A CA 1
ATOM 877 C C . LYS A 1 106 ? 6.902 6.510 -17.788 1.00 92.06 106 LYS A C 1
ATOM 879 O O . LYS A 1 106 ? 7.903 6.672 -18.477 1.00 92.06 106 LYS A O 1
ATOM 884 N N . MET A 1 107 ? 6.037 5.516 -17.993 1.00 90.44 107 MET A N 1
ATOM 885 C CA . MET A 1 107 ? 6.178 4.551 -19.089 1.00 90.44 107 MET A CA 1
ATOM 886 C C . MET A 1 107 ? 6.083 5.246 -20.447 1.00 90.44 107 MET A C 1
ATOM 888 O O . MET A 1 107 ? 6.994 5.107 -21.253 1.00 90.44 107 MET A O 1
ATOM 892 N N . ARG A 1 108 ? 5.075 6.104 -20.660 1.00 92.88 108 ARG A N 1
ATOM 893 C CA . ARG A 1 108 ? 4.951 6.891 -21.900 1.00 92.88 108 ARG A CA 1
ATOM 894 C C . ARG A 1 108 ? 6.166 7.788 -22.146 1.00 92.88 108 ARG A C 1
ATOM 896 O O . ARG A 1 108 ? 6.627 7.903 -23.278 1.00 92.88 108 ARG A O 1
ATOM 903 N N . GLN A 1 109 ? 6.700 8.426 -21.102 1.00 92.75 109 GLN A N 1
ATOM 904 C CA . GLN A 1 109 ? 7.937 9.208 -21.209 1.00 92.75 109 GLN A CA 1
ATOM 905 C C . GLN A 1 109 ? 9.134 8.327 -21.580 1.00 92.75 109 GLN A C 1
ATOM 907 O O . GLN A 1 109 ? 9.947 8.728 -22.411 1.00 92.75 109 GLN A O 1
ATOM 912 N N . ASN A 1 110 ? 9.239 7.133 -20.996 1.00 91.38 110 ASN A N 1
ATOM 913 C CA . ASN A 1 110 ? 10.316 6.199 -21.295 1.00 91.38 110 ASN A CA 1
ATOM 914 C C . ASN A 1 110 ? 10.220 5.667 -22.732 1.00 91.38 110 ASN A C 1
ATOM 916 O O . ASN A 1 110 ? 11.220 5.666 -23.442 1.00 91.38 110 ASN A O 1
ATOM 920 N N . ASP A 1 111 ? 9.020 5.336 -23.212 1.00 91.31 111 ASP A N 1
ATOM 921 C CA . ASP A 1 111 ? 8.784 4.937 -24.604 1.00 91.31 111 ASP A CA 1
ATOM 922 C C . ASP A 1 111 ? 9.193 6.045 -25.580 1.00 91.31 111 ASP A C 1
ATOM 924 O O . ASP A 1 111 ? 9.864 5.793 -26.581 1.00 91.31 111 ASP A O 1
ATOM 928 N N . GLN A 1 112 ? 8.861 7.302 -25.267 1.00 91.56 112 GLN A N 1
ATOM 929 C CA . GLN A 1 112 ? 9.302 8.452 -26.059 1.00 91.56 112 GLN A CA 1
ATOM 930 C C . GLN A 1 112 ? 10.827 8.618 -26.051 1.00 91.56 112 GLN A C 1
ATOM 932 O O . GLN A 1 112 ? 11.410 8.970 -27.080 1.00 91.56 112 GLN A O 1
ATOM 937 N N . LEU A 1 113 ? 11.486 8.382 -24.912 1.00 90.69 113 LEU A N 1
ATOM 938 C CA . LEU A 1 113 ? 12.945 8.427 -24.806 1.00 90.69 113 LEU A CA 1
ATOM 939 C C . LEU A 1 113 ? 13.596 7.304 -25.615 1.00 90.69 113 LEU A C 1
ATOM 941 O O . LEU A 1 113 ? 14.518 7.584 -26.378 1.00 90.69 113 LEU A O 1
ATOM 945 N N . ILE A 1 114 ? 13.081 6.077 -25.525 1.00 88.75 114 ILE A N 1
ATOM 946 C CA . ILE A 1 114 ? 13.547 4.927 -26.309 1.00 88.75 114 ILE A CA 1
ATOM 947 C C . ILE A 1 114 ? 13.374 5.202 -27.806 1.00 88.75 114 ILE A C 1
ATOM 949 O O . ILE A 1 114 ? 14.312 5.008 -28.577 1.00 88.75 114 ILE A O 1
ATOM 953 N N . GLN A 1 115 ? 12.227 5.737 -28.235 1.00 90.50 115 GLN A N 1
ATOM 954 C CA . GLN A 1 115 ? 12.016 6.112 -29.637 1.00 90.50 115 GLN A CA 1
ATOM 955 C C . GLN A 1 115 ? 12.988 7.201 -30.104 1.00 90.50 115 GLN A C 1
ATOM 957 O O . GLN A 1 115 ? 13.555 7.096 -31.194 1.00 90.50 115 GLN A O 1
ATOM 962 N N . LYS A 1 116 ? 13.218 8.244 -29.295 1.00 87.50 116 LYS A N 1
ATOM 963 C CA . LYS A 1 116 ? 14.211 9.285 -29.609 1.00 87.50 116 LYS A CA 1
ATOM 964 C C . LYS A 1 116 ? 15.620 8.705 -29.692 1.00 87.50 116 LYS A C 1
ATOM 966 O O . LYS A 1 116 ? 16.373 9.088 -30.588 1.00 87.50 116 LYS A O 1
ATOM 971 N N . TYR A 1 117 ? 15.963 7.791 -28.790 1.00 85.69 117 TYR A N 1
ATOM 972 C CA . TYR A 1 117 ? 17.256 7.124 -28.766 1.00 85.69 117 TYR A CA 1
ATOM 973 C C . TYR A 1 117 ? 17.455 6.264 -30.013 1.00 85.69 117 TYR A C 1
ATOM 975 O O . TYR A 1 117 ? 18.425 6.479 -30.730 1.00 85.69 117 TYR A O 1
ATOM 983 N N . ASN A 1 118 ? 16.487 5.413 -30.362 1.00 83.25 118 ASN A N 1
ATOM 984 C CA . ASN A 1 118 ? 16.519 4.618 -31.592 1.00 83.25 118 ASN A CA 1
ATOM 985 C C . ASN A 1 118 ? 16.626 5.499 -32.840 1.00 83.25 118 ASN A C 1
ATOM 987 O O . ASN A 1 118 ? 17.448 5.237 -33.713 1.00 83.25 118 ASN A O 1
ATOM 991 N N . LYS A 1 119 ? 15.866 6.598 -32.909 1.00 84.75 119 LYS A N 1
ATOM 992 C CA . LYS A 1 119 ? 15.949 7.546 -34.030 1.00 84.75 119 LYS A CA 1
ATOM 993 C C . LYS A 1 119 ? 17.319 8.224 -34.119 1.00 84.75 119 LYS A C 1
ATOM 995 O O . LYS A 1 119 ? 17.807 8.485 -35.216 1.00 84.75 119 LYS A O 1
ATOM 1000 N N . THR A 1 120 ? 17.928 8.533 -32.977 1.00 84.31 120 THR A N 1
ATOM 1001 C CA . THR A 1 120 ? 19.257 9.155 -32.909 1.00 84.31 120 THR A CA 1
ATOM 1002 C C . THR A 1 120 ? 20.344 8.159 -33.284 1.00 84.31 120 THR A C 1
ATOM 1004 O O . THR A 1 120 ? 21.201 8.495 -34.096 1.00 84.31 120 THR A O 1
ATOM 1007 N N . LEU A 1 121 ? 20.274 6.934 -32.760 1.00 82.06 121 LEU A N 1
ATOM 1008 C CA . LEU A 1 121 ? 21.162 5.842 -33.135 1.00 82.06 121 LEU A CA 1
ATOM 1009 C C . LEU A 1 121 ? 21.075 5.561 -34.629 1.00 82.06 121 LEU A C 1
ATOM 1011 O O . LEU A 1 121 ? 22.107 5.563 -35.281 1.00 82.06 121 LEU A O 1
ATOM 1015 N N . ASN A 1 122 ? 19.874 5.436 -35.199 1.00 81.00 122 ASN A N 1
ATOM 1016 C CA . ASN A 1 122 ? 19.731 5.168 -36.628 1.00 81.00 122 ASN A CA 1
ATOM 1017 C C . ASN A 1 122 ? 20.373 6.282 -37.485 1.00 81.00 122 ASN A C 1
ATOM 1019 O O . ASN A 1 122 ? 21.152 6.004 -38.398 1.00 81.00 122 ASN A O 1
ATOM 1023 N N . LYS A 1 123 ? 20.153 7.559 -37.130 1.00 79.44 123 LYS A N 1
ATOM 1024 C CA . LYS A 1 123 ? 20.816 8.696 -37.796 1.00 79.44 123 LYS A CA 1
ATOM 1025 C C . LYS A 1 123 ? 22.338 8.685 -37.632 1.00 79.44 123 LYS A C 1
ATOM 1027 O O . LYS A 1 123 ? 23.053 8.977 -38.586 1.00 79.44 123 LYS A O 1
ATOM 1032 N N . MET A 1 124 ? 22.834 8.374 -36.435 1.00 81.75 124 MET A N 1
ATOM 1033 C CA . MET A 1 124 ? 24.268 8.299 -36.149 1.00 81.75 124 MET A CA 1
ATOM 1034 C C . MET A 1 124 ? 24.925 7.160 -36.932 1.00 81.75 124 MET A C 1
ATOM 1036 O O . MET A 1 124 ? 25.964 7.367 -37.551 1.00 81.75 124 MET A O 1
ATOM 1040 N N . THR A 1 125 ? 24.295 5.988 -36.959 1.00 77.00 125 THR A N 1
ATOM 1041 C CA . THR A 1 125 ? 24.730 4.820 -37.723 1.00 77.00 125 THR A CA 1
ATOM 1042 C C . THR A 1 125 ? 24.792 5.136 -39.216 1.00 77.00 125 THR A C 1
ATOM 1044 O O . THR A 1 125 ? 25.813 4.861 -39.840 1.00 77.00 125 THR A O 1
ATOM 1047 N N . HIS A 1 126 ? 23.778 5.802 -39.778 1.00 75.81 126 HIS A N 1
ATOM 1048 C CA . HIS A 1 126 ? 23.809 6.271 -41.169 1.00 75.81 126 HIS A CA 1
ATOM 1049 C C . HIS A 1 126 ? 24.962 7.247 -41.439 1.00 75.81 126 HIS A C 1
ATOM 1051 O O . HIS A 1 126 ? 25.669 7.106 -42.436 1.00 75.81 126 HIS A O 1
ATOM 1057 N N . GLY A 1 127 ? 25.198 8.205 -40.537 1.00 80.25 127 GLY A N 1
ATOM 1058 C CA . GLY A 1 127 ? 26.333 9.127 -40.642 1.00 80.25 127 GLY A CA 1
ATOM 1059 C C . GLY A 1 127 ? 27.686 8.409 -40.603 1.00 80.25 127 GLY A C 1
ATOM 1060 O O . GLY A 1 127 ? 28.568 8.705 -41.408 1.00 80.25 127 GLY A O 1
ATOM 1061 N N . LEU A 1 128 ? 27.836 7.421 -39.716 1.00 77.38 128 LEU A N 1
ATOM 1062 C CA . LEU A 1 128 ? 29.044 6.602 -39.610 1.00 77.38 128 LEU A CA 1
ATOM 1063 C C . LEU A 1 128 ? 29.274 5.763 -40.877 1.00 77.38 128 LEU A C 1
ATOM 1065 O O . LEU A 1 128 ? 30.395 5.715 -41.381 1.00 77.38 128 LEU A O 1
ATOM 1069 N N . PHE A 1 129 ? 28.223 5.147 -41.426 1.00 76.31 129 PHE A N 1
ATOM 1070 C CA . PHE A 1 129 ? 28.314 4.390 -42.676 1.00 76.31 129 PHE A CA 1
ATOM 1071 C C . PHE A 1 129 ? 28.651 5.277 -43.877 1.00 76.31 129 PHE A C 1
ATOM 1073 O O . PHE A 1 129 ? 29.449 4.868 -44.717 1.00 76.31 129 PHE A O 1
ATOM 1080 N N . ALA A 1 130 ? 28.111 6.497 -43.948 1.00 78.25 130 ALA A N 1
ATOM 1081 C CA . ALA A 1 130 ? 28.461 7.449 -45.000 1.00 78.25 130 ALA A CA 1
ATOM 1082 C C . ALA A 1 130 ? 29.951 7.828 -44.949 1.00 78.25 130 ALA A C 1
ATOM 1084 O O . ALA A 1 130 ? 30.624 7.828 -45.979 1.00 78.25 130 ALA A O 1
ATOM 1085 N N . LEU A 1 131 ? 30.493 8.079 -43.752 1.00 79.00 131 LEU A N 1
ATOM 1086 C CA . LEU A 1 131 ? 31.926 8.336 -43.574 1.00 79.00 131 LEU A CA 1
ATOM 1087 C C . LEU A 1 131 ? 32.775 7.123 -43.962 1.00 79.00 131 LEU A C 1
ATOM 1089 O O . LEU A 1 131 ? 33.756 7.273 -44.689 1.00 79.00 131 LEU A O 1
ATOM 1093 N N . PHE A 1 132 ? 32.377 5.923 -43.531 1.00 78.62 132 PHE A N 1
ATOM 1094 C CA . PHE A 1 132 ? 33.052 4.684 -43.915 1.00 78.62 132 PHE A CA 1
ATOM 1095 C C . PHE A 1 132 ? 33.060 4.492 -45.437 1.00 78.62 132 PHE A C 1
ATOM 1097 O O . PHE A 1 132 ? 34.097 4.162 -46.005 1.00 78.62 132 PHE A O 1
ATOM 1104 N N . TYR A 1 133 ? 31.940 4.768 -46.110 1.00 78.00 133 TYR A N 1
ATOM 1105 C CA . TYR A 1 133 ? 31.833 4.689 -47.565 1.00 78.00 133 TYR A CA 1
ATOM 1106 C C . TYR A 1 133 ? 32.781 5.667 -48.270 1.00 78.00 133 TYR A C 1
ATOM 1108 O O . TYR A 1 133 ? 33.483 5.270 -49.196 1.00 78.00 133 TYR A O 1
ATOM 1116 N N . VAL A 1 134 ? 32.866 6.920 -47.810 1.00 80.69 134 VAL A N 1
ATOM 1117 C CA . VAL A 1 134 ? 33.798 7.912 -48.377 1.00 80.69 134 VAL A CA 1
ATOM 1118 C C . VAL A 1 134 ? 35.248 7.464 -48.208 1.00 80.69 134 VAL A C 1
ATOM 1120 O O . VAL A 1 134 ? 36.006 7.490 -49.176 1.00 80.69 134 VAL A O 1
ATOM 1123 N N . VAL A 1 135 ? 35.635 7.006 -47.013 1.00 80.81 135 VAL A N 1
ATOM 1124 C CA . VAL A 1 135 ? 36.991 6.490 -46.761 1.00 80.81 135 VAL A CA 1
ATOM 1125 C C . VAL A 1 135 ? 37.294 5.288 -47.655 1.00 80.81 135 VAL A C 1
ATOM 1127 O O . VAL A 1 135 ? 38.382 5.211 -48.220 1.00 80.81 135 VAL A O 1
ATOM 1130 N N . LEU A 1 136 ? 36.330 4.384 -47.839 1.00 77.25 136 LEU A N 1
ATOM 1131 C CA . LEU A 1 136 ? 36.469 3.214 -48.702 1.00 77.25 136 LEU A CA 1
ATOM 1132 C C . LEU A 1 136 ? 36.653 3.619 -50.173 1.00 77.25 136 LEU A C 1
ATOM 1134 O O . LEU A 1 136 ? 37.557 3.111 -50.831 1.00 77.25 136 LEU A O 1
ATOM 1138 N N . VAL A 1 137 ? 35.868 4.574 -50.681 1.00 78.00 137 VAL A N 1
ATOM 1139 C CA . VAL A 1 137 ? 36.024 5.100 -52.049 1.00 78.00 137 VAL A CA 1
ATOM 1140 C C . VAL A 1 137 ? 37.385 5.775 -52.229 1.00 78.00 137 VAL A C 1
ATOM 1142 O O . VAL A 1 137 ? 38.069 5.500 -53.211 1.00 78.00 137 VAL A O 1
ATOM 1145 N N . VAL A 1 138 ? 37.818 6.608 -51.279 1.00 79.06 138 VAL A N 1
ATOM 1146 C CA . VAL A 1 138 ? 39.141 7.256 -51.326 1.00 79.06 138 VAL A CA 1
ATOM 1147 C C . VAL A 1 138 ? 40.261 6.216 -51.296 1.00 79.06 138 VAL A C 1
ATOM 1149 O O . VAL A 1 138 ? 41.217 6.338 -52.058 1.00 79.06 138 VAL A O 1
ATOM 1152 N N . ALA A 1 139 ? 40.133 5.168 -50.479 1.00 74.25 139 ALA A N 1
ATOM 1153 C CA . ALA A 1 139 ? 41.090 4.067 -50.433 1.00 74.25 139 ALA A CA 1
ATOM 1154 C C . ALA A 1 139 ? 41.146 3.294 -51.761 1.00 74.25 139 ALA A C 1
ATOM 1156 O O . ALA A 1 139 ? 42.237 2.961 -52.219 1.00 74.25 139 ALA A O 1
ATOM 1157 N N . LEU A 1 140 ? 40.001 3.056 -52.413 1.00 71.88 140 LEU A N 1
ATOM 1158 C CA . LEU A 1 140 ? 39.948 2.427 -53.737 1.00 71.88 140 LEU A CA 1
ATOM 1159 C C . LEU A 1 140 ? 40.597 3.304 -54.813 1.00 71.88 140 LEU A C 1
ATOM 1161 O O . LEU A 1 140 ? 41.392 2.805 -55.604 1.00 71.88 140 LEU A O 1
ATOM 1165 N N . VAL A 1 141 ? 40.316 4.609 -54.824 1.00 72.94 141 VAL A N 1
ATOM 1166 C CA . VAL A 1 141 ? 40.956 5.546 -55.761 1.00 72.94 141 VAL A CA 1
ATOM 1167 C C . VAL A 1 141 ? 42.466 5.584 -55.520 1.00 72.94 141 VAL A C 1
ATOM 1169 O O . VAL A 1 141 ? 43.231 5.427 -56.462 1.00 72.94 141 VAL A O 1
ATOM 1172 N N . ALA A 1 142 ? 42.911 5.684 -54.264 1.00 68.62 142 ALA A N 1
ATOM 1173 C CA . ALA A 1 142 ? 44.331 5.674 -53.909 1.00 68.62 142 ALA A CA 1
ATOM 1174 C C . ALA A 1 142 ? 45.035 4.339 -54.218 1.00 68.62 142 ALA A C 1
ATOM 1176 O O . ALA A 1 142 ? 46.237 4.330 -54.479 1.00 68.62 142 ALA A O 1
ATOM 1177 N N . MET A 1 143 ? 44.309 3.218 -54.202 1.00 66.88 143 MET A N 1
ATOM 1178 C CA . MET A 1 143 ? 44.818 1.917 -54.639 1.00 66.88 143 MET A CA 1
ATOM 1179 C C . MET A 1 143 ? 45.004 1.863 -56.160 1.00 66.88 143 MET A C 1
ATOM 1181 O O . MET A 1 143 ? 45.956 1.250 -56.621 1.00 66.88 143 MET A O 1
ATOM 1185 N N . VAL A 1 144 ? 44.126 2.503 -56.937 1.00 66.31 144 VAL A N 1
ATOM 1186 C CA . VAL A 1 144 ? 44.199 2.504 -58.408 1.00 66.31 144 VAL A CA 1
ATOM 1187 C C . VAL A 1 144 ? 45.172 3.559 -58.945 1.00 66.31 144 VAL A C 1
ATOM 1189 O O . VAL A 1 144 ? 45.813 3.326 -59.962 1.00 66.31 144 VAL A O 1
ATOM 1192 N N . THR A 1 145 ? 45.287 4.720 -58.294 1.00 67.06 145 THR A N 1
ATOM 1193 C CA . THR A 1 145 ? 46.041 5.875 -58.822 1.00 67.06 145 THR A CA 1
ATOM 1194 C C . THR A 1 145 ? 47.243 6.285 -57.971 1.00 67.06 145 THR A C 1
ATOM 1196 O O . THR A 1 145 ? 47.904 7.270 -58.296 1.00 67.06 145 THR A O 1
ATOM 1199 N N . GLY A 1 146 ? 47.489 5.625 -56.838 1.00 64.19 146 GLY A N 1
ATOM 1200 C CA . GLY A 1 146 ? 48.455 6.059 -55.829 1.00 64.19 146 GLY A CA 1
ATOM 1201 C C . GLY A 1 146 ? 49.502 5.002 -55.456 1.00 64.19 146 GLY A C 1
ATOM 1202 O O . GLY A 1 146 ? 49.465 3.869 -55.930 1.00 64.19 146 GLY A O 1
ATOM 1203 N N . PRO A 1 147 ? 50.432 5.343 -54.543 1.00 59.69 147 PRO A N 1
ATOM 1204 C CA . PRO A 1 147 ? 51.577 4.498 -54.179 1.00 59.69 147 PRO A CA 1
ATOM 1205 C C . PRO A 1 147 ? 51.187 3.161 -53.524 1.00 59.69 147 PRO A C 1
ATOM 1207 O O . PRO A 1 147 ? 51.999 2.241 -53.468 1.00 59.69 147 PRO A O 1
ATOM 1210 N N . ILE A 1 148 ? 49.944 3.028 -53.046 1.00 57.94 148 ILE A N 1
ATOM 1211 C CA . ILE A 1 148 ? 49.416 1.789 -52.457 1.00 57.94 148 ILE A CA 1
ATOM 1212 C C . ILE A 1 148 ? 49.225 0.708 -53.532 1.00 57.94 148 ILE A C 1
ATOM 1214 O O . ILE A 1 148 ? 49.520 -0.459 -53.275 1.00 57.94 148 ILE A O 1
ATOM 1218 N N . GLY A 1 149 ? 48.801 1.081 -54.745 1.00 58.00 149 GLY A N 1
ATOM 1219 C CA . GLY A 1 149 ? 48.715 0.156 -55.884 1.00 58.00 149 GLY A CA 1
ATOM 1220 C C . GLY A 1 149 ? 50.077 -0.401 -56.293 1.00 58.00 149 GLY A C 1
ATOM 1221 O O . GLY A 1 149 ? 50.207 -1.592 -56.584 1.00 58.00 149 GLY A O 1
ATOM 1222 N N . HIS A 1 150 ? 51.106 0.439 -56.180 1.00 59.47 150 HIS A N 1
ATOM 1223 C CA . HIS A 1 150 ? 52.490 0.087 -56.474 1.00 59.47 150 HIS A CA 1
ATOM 1224 C C . HIS A 1 150 ? 53.088 -0.884 -55.436 1.00 59.47 150 HIS A C 1
ATOM 1226 O O . HIS A 1 150 ? 53.893 -1.747 -55.789 1.00 59.47 150 HIS A O 1
ATOM 1232 N N . ILE A 1 151 ? 52.673 -0.780 -54.165 1.00 60.00 151 ILE A N 1
ATOM 1233 C CA . ILE A 1 151 ? 53.029 -1.721 -53.082 1.00 60.00 151 ILE A CA 1
ATOM 1234 C C . ILE A 1 151 ? 52.305 -3.065 -53.254 1.00 60.00 151 ILE A C 1
ATOM 1236 O O . ILE A 1 151 ? 52.885 -4.111 -52.981 1.00 60.00 151 ILE A O 1
ATOM 1240 N N . LEU A 1 152 ? 51.058 -3.049 -53.735 1.00 60.59 152 LEU A N 1
ATOM 1241 C CA . LEU A 1 152 ? 50.272 -4.252 -54.044 1.00 60.59 152 LEU A CA 1
ATOM 1242 C C . LEU A 1 152 ? 50.606 -4.869 -55.417 1.00 60.59 152 LEU A C 1
ATOM 1244 O O . LEU A 1 152 ? 49.936 -5.810 -55.840 1.00 60.59 152 LEU A O 1
ATOM 1248 N N . SER A 1 153 ? 51.631 -4.353 -56.108 1.00 61.12 153 SER A N 1
ATOM 1249 C CA . SER A 1 153 ? 52.099 -4.825 -57.422 1.00 61.12 153 SER A CA 1
ATOM 1250 C C . SER A 1 153 ? 51.014 -4.858 -58.512 1.00 61.12 153 SER A C 1
ATOM 1252 O O . SER A 1 153 ? 51.120 -5.601 -59.489 1.00 61.12 153 SER A O 1
ATOM 1254 N N . ILE A 1 154 ? 49.969 -4.035 -58.373 1.00 62.84 154 ILE A N 1
ATOM 1255 C CA . ILE A 1 154 ? 48.865 -3.950 -59.340 1.00 62.84 154 ILE A CA 1
ATOM 1256 C C . ILE A 1 154 ? 49.375 -3.353 -60.658 1.00 62.84 154 ILE A C 1
ATOM 1258 O O . ILE A 1 154 ? 49.017 -3.837 -61.731 1.00 62.84 154 ILE A O 1
ATOM 1262 N N . ASP A 1 155 ? 50.285 -2.379 -60.583 1.00 59.28 155 ASP A N 1
ATOM 1263 C CA . ASP A 1 155 ? 50.940 -1.776 -61.749 1.00 59.28 155 ASP A CA 1
ATOM 1264 C C . ASP A 1 155 ? 51.748 -2.801 -62.560 1.00 59.28 155 ASP A C 1
ATOM 1266 O O . ASP A 1 155 ? 51.651 -2.852 -63.784 1.00 59.28 155 ASP A O 1
ATOM 1270 N N . THR A 1 156 ? 52.489 -3.684 -61.883 1.00 63.00 156 THR A N 1
ATOM 1271 C CA . THR A 1 156 ? 53.306 -4.734 -62.516 1.00 63.00 156 THR A CA 1
ATOM 1272 C C . THR A 1 156 ? 52.442 -5.828 -63.136 1.00 63.00 156 THR A C 1
ATOM 1274 O O . THR A 1 156 ? 52.756 -6.329 -64.216 1.00 63.00 156 THR A O 1
ATOM 1277 N N . PHE A 1 157 ? 51.327 -6.181 -62.493 1.00 64.25 157 PHE A N 1
ATOM 1278 C CA . PHE A 1 157 ? 50.352 -7.127 -63.033 1.00 64.25 157 PHE A CA 1
ATOM 1279 C C . PHE A 1 157 ? 49.662 -6.581 -64.291 1.00 64.25 157 PHE A C 1
ATOM 1281 O O . PHE A 1 157 ? 49.596 -7.271 -65.309 1.00 64.25 157 PHE A O 1
ATOM 1288 N N . LEU A 1 158 ? 49.198 -5.328 -64.251 1.00 64.06 158 LEU A N 1
ATOM 1289 C CA . LEU A 1 158 ? 48.549 -4.684 -65.393 1.00 64.06 158 LEU A CA 1
ATOM 1290 C C . LEU A 1 158 ? 49.526 -4.465 -66.554 1.00 64.06 158 LEU A C 1
ATOM 1292 O O . LEU A 1 158 ? 49.137 -4.705 -67.693 1.00 64.06 158 LEU A O 1
ATOM 1296 N N . GLN A 1 159 ? 50.783 -4.092 -66.285 1.00 66.00 159 GLN A N 1
ATOM 1297 C CA . GLN A 1 159 ? 51.830 -3.984 -67.311 1.00 66.00 159 GLN A CA 1
ATOM 1298 C C . GLN A 1 159 ? 52.183 -5.341 -67.927 1.00 66.00 159 GLN A C 1
ATOM 1300 O O . GLN A 1 159 ? 52.215 -5.455 -69.145 1.00 66.00 159 GLN A O 1
ATOM 1305 N N . THR A 1 160 ? 52.338 -6.398 -67.122 1.00 66.12 160 THR A N 1
ATOM 1306 C CA . THR A 1 160 ? 52.645 -7.750 -67.634 1.00 66.12 160 THR A CA 1
ATOM 1307 C C . THR A 1 160 ? 51.539 -8.274 -68.556 1.00 66.12 160 THR A C 1
ATOM 1309 O O . THR A 1 160 ? 51.809 -8.907 -69.576 1.00 66.12 160 THR A O 1
ATOM 1312 N N . ILE A 1 161 ? 50.277 -7.996 -68.221 1.00 63.19 161 ILE A N 1
ATOM 1313 C CA . ILE A 1 161 ? 49.134 -8.354 -69.067 1.00 63.19 161 ILE A CA 1
ATOM 1314 C C . ILE A 1 161 ? 49.056 -7.446 -70.296 1.00 63.19 161 ILE A C 1
ATOM 1316 O O . ILE A 1 161 ? 48.762 -7.928 -71.387 1.00 63.19 161 ILE A O 1
ATOM 1320 N N . HIS A 1 162 ? 49.343 -6.153 -70.145 1.00 67.69 162 HIS A N 1
ATOM 1321 C CA . HIS A 1 162 ? 49.371 -5.202 -71.252 1.00 67.69 162 HIS A CA 1
ATOM 1322 C C . HIS A 1 162 ? 50.437 -5.565 -72.296 1.00 67.69 162 HIS A C 1
ATOM 1324 O O . HIS A 1 162 ? 50.114 -5.634 -73.481 1.00 67.69 162 HIS A O 1
ATOM 1330 N N . ASP A 1 163 ? 51.653 -5.905 -71.873 1.00 66.94 163 ASP A N 1
ATOM 1331 C CA . ASP A 1 163 ? 52.740 -6.324 -72.763 1.00 66.94 163 ASP A CA 1
ATOM 1332 C C . ASP A 1 163 ? 52.380 -7.622 -73.512 1.00 66.94 163 ASP A C 1
ATOM 1334 O O . ASP A 1 163 ? 52.551 -7.712 -74.730 1.00 66.94 163 ASP A O 1
ATOM 1338 N N . GLN A 1 164 ? 51.743 -8.590 -72.834 1.00 63.09 164 GLN A N 1
ATOM 1339 C CA . GLN A 1 164 ? 51.216 -9.804 -73.480 1.00 63.09 164 GLN A CA 1
ATOM 1340 C C . GLN A 1 164 ? 50.081 -9.529 -74.484 1.00 63.09 164 GLN A C 1
ATOM 1342 O O . GLN A 1 164 ? 49.912 -10.281 -75.450 1.00 63.09 164 GLN A O 1
ATOM 1347 N N . ILE A 1 165 ? 49.298 -8.462 -74.289 1.00 60.03 165 ILE A N 1
ATOM 1348 C CA . ILE A 1 165 ? 48.246 -8.033 -75.224 1.00 60.03 165 ILE A CA 1
ATOM 1349 C C . ILE A 1 165 ? 48.850 -7.342 -76.456 1.00 60.03 165 ILE A C 1
ATOM 1351 O O . ILE A 1 165 ? 48.340 -7.534 -77.564 1.00 60.03 165 ILE A O 1
ATOM 1355 N N . VAL A 1 166 ? 49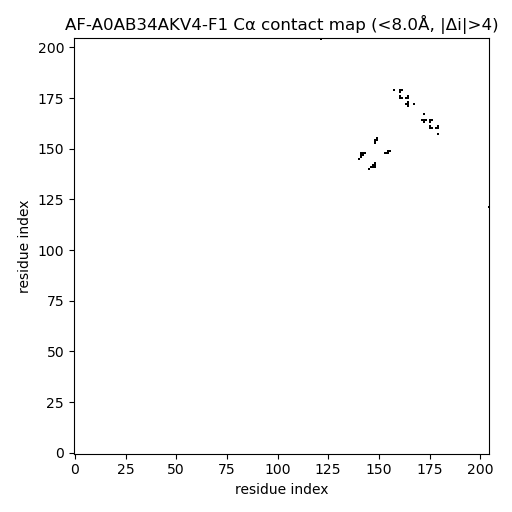.912 -6.550 -76.272 1.00 63.31 166 VAL A N 1
ATOM 1356 C CA . VAL A 1 166 ? 50.564 -5.760 -77.330 1.00 63.31 166 VAL A CA 1
ATOM 1357 C C . VAL A 1 166 ? 51.440 -6.634 -78.237 1.00 63.31 166 VAL A C 1
ATOM 1359 O O . VAL A 1 166 ? 51.404 -6.460 -79.456 1.00 63.31 166 VAL A O 1
ATOM 1362 N N . GLU A 1 167 ? 52.160 -7.620 -77.693 1.00 62.25 167 GLU A N 1
ATOM 1363 C CA . GLU A 1 167 ? 53.038 -8.506 -78.481 1.00 62.25 167 GLU A CA 1
ATOM 1364 C C . GLU A 1 167 ? 52.333 -9.769 -79.026 1.00 62.25 167 GLU A C 1
ATOM 1366 O O . GLU A 1 167 ? 52.794 -10.400 -79.984 1.00 62.25 167 GLU A O 1
ATOM 1371 N N . GLY A 1 168 ? 51.182 -10.151 -78.464 1.00 59.00 168 GLY A N 1
ATOM 1372 C CA . GLY A 1 168 ? 50.487 -11.397 -78.798 1.00 59.00 168 GLY A CA 1
ATOM 1373 C C . GLY A 1 168 ? 49.621 -11.340 -80.068 1.00 59.00 168 GLY A C 1
ATOM 1374 O O . GLY A 1 168 ? 48.548 -10.740 -80.081 1.00 59.00 168 GLY A O 1
ATOM 1375 N N . LYS A 1 169 ? 49.993 -12.083 -81.124 1.00 55.84 169 LYS A N 1
ATOM 1376 C CA . LYS A 1 169 ? 49.154 -12.313 -82.333 1.00 55.84 169 LYS A CA 1
ATOM 1377 C C . LYS A 1 169 ? 48.125 -13.462 -82.201 1.00 55.84 169 LYS A C 1
ATOM 1379 O O . LYS A 1 169 ? 47.536 -13.868 -83.198 1.00 55.84 169 LYS A O 1
ATOM 1384 N N . SER A 1 170 ? 47.912 -14.012 -81.000 1.00 64.56 170 SER A N 1
ATOM 1385 C CA . SER A 1 170 ? 47.169 -15.270 -80.761 1.00 64.56 170 SER A CA 1
ATOM 1386 C C . SER A 1 170 ? 45.864 -15.081 -79.960 1.00 64.56 170 SER A C 1
ATOM 1388 O O . SER A 1 170 ? 45.619 -14.015 -79.401 1.00 64.56 170 SER A O 1
ATOM 1390 N N . ILE A 1 171 ? 45.042 -16.139 -79.859 1.00 60.94 171 ILE A N 1
ATOM 1391 C CA . ILE A 1 171 ? 43.810 -16.235 -79.036 1.00 60.94 171 ILE A CA 1
ATOM 1392 C C . ILE A 1 171 ? 44.047 -15.806 -77.575 1.00 60.94 171 ILE A C 1
ATOM 1394 O O . ILE A 1 171 ? 43.153 -15.253 -76.934 1.00 60.94 171 ILE A O 1
ATOM 1398 N N . TRP A 1 172 ? 45.280 -15.967 -77.087 1.00 62.41 172 TRP A N 1
ATOM 1399 C CA . TRP A 1 172 ? 45.749 -15.477 -75.790 1.00 62.41 172 TRP A CA 1
ATOM 1400 C C . TRP A 1 172 ? 45.546 -13.971 -75.574 1.00 62.41 172 TRP A C 1
ATOM 1402 O O . TRP A 1 172 ? 45.341 -13.558 -74.438 1.00 62.41 172 TRP A O 1
ATOM 1412 N N . ARG A 1 173 ? 45.491 -13.157 -76.638 1.00 66.56 173 ARG A N 1
ATOM 1413 C CA . ARG A 1 173 ? 45.200 -11.718 -76.547 1.00 66.56 173 ARG A CA 1
ATOM 1414 C C . ARG A 1 173 ? 43.798 -11.441 -76.003 1.00 66.56 173 ARG A C 1
ATOM 1416 O O . ARG A 1 173 ? 43.629 -10.562 -75.166 1.00 66.56 173 ARG A O 1
ATOM 1423 N N . TYR A 1 174 ? 42.791 -12.191 -76.456 1.00 67.88 174 TYR A N 1
ATOM 1424 C CA . TYR A 1 174 ? 41.411 -12.029 -75.979 1.00 67.88 174 TYR A CA 1
ATOM 1425 C C . TYR A 1 174 ? 41.251 -12.530 -74.541 1.00 67.88 174 TYR A C 1
ATOM 1427 O O . TYR A 1 174 ? 40.537 -11.915 -73.752 1.00 67.88 174 TYR A O 1
ATOM 1435 N N . PHE A 1 175 ? 41.964 -13.602 -74.181 1.00 69.31 175 PHE A N 1
ATOM 1436 C CA . PHE A 1 175 ? 42.000 -14.106 -72.809 1.00 69.31 175 PHE A CA 1
ATOM 1437 C C . PHE A 1 175 ? 42.687 -13.120 -71.851 1.00 69.31 175 PHE A C 1
ATOM 1439 O O . PHE A 1 175 ? 42.168 -12.849 -70.773 1.00 69.31 175 PHE A O 1
ATOM 1446 N N . ALA A 1 176 ? 43.795 -12.508 -72.270 1.00 67.75 176 ALA A N 1
ATOM 1447 C CA . ALA A 1 176 ? 44.474 -11.460 -71.515 1.00 67.75 176 ALA A CA 1
ATOM 1448 C C . ALA A 1 176 ? 43.605 -10.197 -71.365 1.00 67.75 176 ALA A C 1
ATOM 1450 O O . ALA A 1 176 ? 43.563 -9.613 -70.287 1.00 67.75 176 ALA A O 1
ATOM 1451 N N . TYR A 1 177 ? 42.832 -9.823 -72.393 1.00 67.50 177 TYR A N 1
ATOM 1452 C CA . TYR A 1 177 ? 41.861 -8.723 -72.306 1.00 67.50 177 TYR A CA 1
ATOM 1453 C C . TYR A 1 177 ? 40.739 -9.014 -71.300 1.00 67.50 177 TYR A C 1
ATOM 1455 O O . TYR A 1 177 ? 40.337 -8.139 -70.535 1.00 67.50 177 TYR A O 1
ATOM 1463 N N . PHE A 1 178 ? 40.252 -10.258 -71.265 1.00 69.31 178 PHE A N 1
ATOM 1464 C CA . PHE A 1 178 ? 39.300 -10.700 -70.251 1.00 69.31 178 PHE A CA 1
ATOM 1465 C C . PHE A 1 178 ? 39.918 -10.610 -68.851 1.00 69.31 178 PHE A C 1
ATOM 1467 O O . PHE A 1 178 ? 39.303 -10.047 -67.950 1.00 69.31 178 PHE A O 1
ATOM 1474 N N . LEU A 1 179 ? 41.162 -11.069 -68.685 1.00 68.38 179 LEU A N 1
ATOM 1475 C CA . LEU A 1 179 ? 41.887 -11.006 -67.415 1.00 68.38 179 LEU A CA 1
ATOM 1476 C C . LEU A 1 179 ? 42.171 -9.564 -66.954 1.00 68.38 179 LEU A C 1
ATOM 1478 O O . LEU A 1 179 ? 42.113 -9.289 -65.760 1.00 68.38 179 LEU A O 1
ATOM 1482 N N . TYR A 1 180 ? 42.398 -8.639 -67.890 1.00 68.06 180 TYR A N 1
ATOM 1483 C CA . TYR A 1 180 ? 42.526 -7.201 -67.631 1.00 68.06 180 TYR A CA 1
ATOM 1484 C C . TYR A 1 180 ? 41.215 -6.575 -67.135 1.00 68.06 180 TYR A C 1
ATOM 1486 O O . TYR A 1 180 ? 41.232 -5.642 -66.337 1.00 68.06 180 TYR A O 1
ATOM 1494 N N . LEU A 1 181 ? 40.067 -7.098 -67.576 1.00 68.44 181 LEU A N 1
ATOM 1495 C CA . LEU A 1 181 ? 38.742 -6.605 -67.198 1.00 68.44 181 LEU A CA 1
ATOM 1496 C C . LEU A 1 181 ? 38.283 -7.128 -65.821 1.00 68.44 181 LEU A C 1
ATOM 1498 O O . LEU A 1 181 ? 37.486 -6.472 -65.149 1.00 68.44 181 LEU A O 1
ATOM 1502 N N . ILE A 1 182 ? 38.795 -8.285 -65.380 1.00 71.50 182 ILE A N 1
ATOM 1503 C CA . ILE A 1 182 ? 38.426 -8.937 -64.108 1.00 71.50 182 ILE A CA 1
ATOM 1504 C C . ILE A 1 182 ? 38.593 -8.010 -62.886 1.00 71.50 182 ILE A C 1
ATOM 1506 O O . ILE A 1 182 ? 37.641 -7.921 -62.107 1.00 71.50 182 ILE A O 1
ATOM 1510 N N . PRO A 1 183 ? 39.716 -7.283 -62.699 1.00 68.81 183 PRO A N 1
ATOM 1511 C CA . PRO A 1 183 ? 39.877 -6.345 -61.588 1.00 68.81 183 PRO A CA 1
ATOM 1512 C C . PRO A 1 183 ? 38.791 -5.266 -61.552 1.00 68.81 183 PRO A C 1
ATOM 1514 O 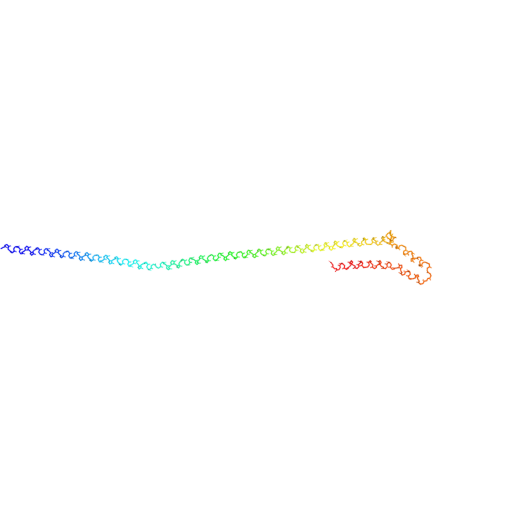O . PRO A 1 183 ? 38.265 -4.960 -60.485 1.00 68.81 183 PRO A O 1
ATOM 1517 N N . PHE A 1 184 ? 38.391 -4.738 -62.712 1.00 70.06 184 PHE A N 1
ATOM 1518 C CA . PHE A 1 184 ? 37.356 -3.706 -62.808 1.00 70.06 184 PHE A CA 1
ATOM 1519 C C . PHE A 1 184 ? 35.953 -4.257 -62.535 1.00 70.06 184 PHE A C 1
ATOM 1521 O O . PHE A 1 184 ? 35.156 -3.601 -61.865 1.00 70.06 184 PHE A O 1
ATOM 1528 N N . ILE A 1 185 ? 35.657 -5.477 -62.997 1.00 76.12 185 ILE A N 1
ATOM 1529 C CA . ILE A 1 185 ? 34.392 -6.168 -62.703 1.00 76.12 185 ILE A CA 1
ATOM 1530 C C . ILE A 1 185 ? 34.295 -6.495 -61.210 1.00 76.12 185 ILE A C 1
ATOM 1532 O O . ILE A 1 185 ? 33.241 -6.295 -60.610 1.00 76.12 185 ILE A O 1
ATOM 1536 N N . LEU A 1 186 ? 35.386 -6.951 -60.588 1.00 72.06 186 LEU A N 1
ATOM 1537 C CA . LEU A 1 186 ? 35.452 -7.179 -59.143 1.00 72.06 186 LEU A CA 1
ATOM 1538 C C . LEU A 1 186 ? 35.200 -5.888 -58.363 1.00 72.06 186 LEU A C 1
ATOM 1540 O O . LEU A 1 186 ? 34.412 -5.894 -57.421 1.00 72.06 186 LEU A O 1
ATOM 1544 N N . LEU A 1 187 ? 35.798 -4.777 -58.790 1.00 69.56 187 LEU A N 1
ATOM 1545 C CA . LEU A 1 187 ? 35.605 -3.467 -58.169 1.00 69.56 187 LEU A CA 1
ATOM 1546 C C . LEU A 1 187 ? 34.148 -2.989 -58.313 1.00 69.56 187 LEU A C 1
ATOM 1548 O O . LEU A 1 187 ? 33.537 -2.562 -57.334 1.00 69.56 187 LEU A O 1
ATOM 1552 N N . ALA A 1 188 ? 33.541 -3.161 -59.491 1.00 74.50 188 ALA A N 1
ATOM 1553 C CA . ALA A 1 188 ? 32.122 -2.879 -59.714 1.00 74.50 188 ALA A CA 1
ATOM 1554 C C . ALA A 1 188 ? 31.201 -3.778 -58.866 1.00 74.50 188 ALA A C 1
ATOM 1556 O O . ALA A 1 188 ? 30.230 -3.294 -58.286 1.00 74.50 188 ALA A O 1
ATOM 1557 N N . CYS A 1 189 ? 31.519 -5.068 -58.731 1.00 76.06 189 CYS A N 1
ATOM 1558 C CA . CYS A 1 189 ? 30.792 -5.999 -57.866 1.00 76.06 189 CYS A CA 1
ATOM 1559 C C . CYS A 1 189 ? 30.907 -5.627 -56.384 1.00 76.06 189 CYS A C 1
ATOM 1561 O O . CYS A 1 189 ? 29.910 -5.702 -55.670 1.00 76.06 189 CYS A O 1
ATOM 1563 N N . ILE A 1 190 ? 32.083 -5.193 -55.919 1.00 75.12 190 ILE A N 1
ATOM 1564 C CA . ILE A 1 190 ? 32.286 -4.709 -54.546 1.00 75.12 190 ILE A CA 1
ATOM 1565 C C . ILE A 1 190 ? 31.447 -3.451 -54.306 1.00 75.12 190 ILE A C 1
ATOM 1567 O O . ILE A 1 190 ? 30.728 -3.384 -53.313 1.00 75.12 190 ILE A O 1
ATOM 1571 N N . LEU A 1 191 ? 31.447 -2.497 -55.242 1.00 74.56 191 LEU A N 1
ATOM 1572 C CA . LEU A 1 191 ? 30.608 -1.298 -55.152 1.00 74.56 191 LEU A CA 1
ATOM 1573 C C . LEU A 1 191 ? 29.109 -1.636 -55.139 1.00 74.56 191 LEU A C 1
ATOM 1575 O O . LEU A 1 191 ? 28.367 -1.077 -54.334 1.00 74.56 191 LEU A O 1
ATOM 1579 N N . LEU A 1 192 ? 28.658 -2.588 -55.962 1.00 74.69 192 LEU A N 1
ATOM 1580 C CA . LEU A 1 192 ? 27.266 -3.054 -55.976 1.00 74.69 192 LEU A CA 1
ATOM 1581 C C . LEU A 1 192 ? 26.879 -3.809 -54.699 1.00 74.69 192 LEU A C 1
ATOM 1583 O O . LEU A 1 192 ? 25.764 -3.636 -54.209 1.00 74.69 192 LEU A O 1
ATOM 1587 N N . LEU A 1 193 ? 27.776 -4.626 -54.141 1.00 73.25 193 LEU A N 1
ATOM 1588 C CA . LEU A 1 193 ? 27.569 -5.308 -52.861 1.00 73.25 193 LEU A CA 1
ATOM 1589 C C . LEU A 1 193 ? 27.506 -4.310 -51.704 1.00 73.25 193 LEU A C 1
ATOM 1591 O O . LEU A 1 193 ? 26.632 -4.436 -50.850 1.00 73.25 193 LEU A O 1
ATOM 1595 N N . CYS A 1 194 ? 28.359 -3.286 -51.703 1.00 66.25 194 CYS A N 1
ATOM 1596 C CA . CYS A 1 194 ? 28.303 -2.194 -50.736 1.00 66.25 194 CYS A CA 1
ATOM 1597 C C . CYS A 1 194 ? 27.009 -1.380 -50.874 1.00 66.25 194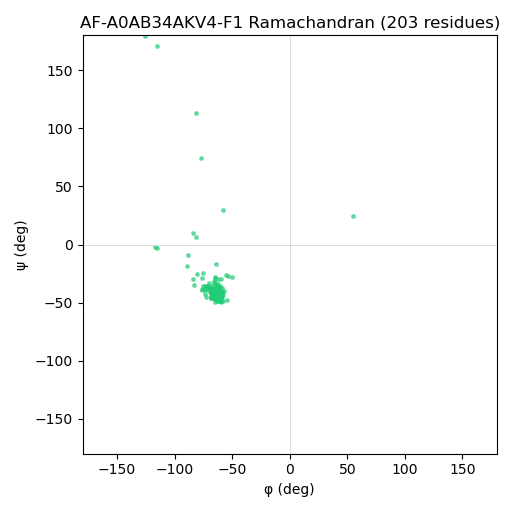 CYS A C 1
ATOM 1599 O O . CYS A 1 194 ? 26.344 -1.136 -49.871 1.00 66.25 194 CYS A O 1
ATOM 1601 N N . ALA A 1 195 ? 26.594 -1.031 -52.096 1.00 69.12 195 ALA A N 1
ATOM 1602 C CA . ALA A 1 195 ? 25.323 -0.351 -52.343 1.00 69.12 195 ALA A CA 1
ATOM 1603 C C . ALA A 1 195 ? 24.126 -1.203 -51.891 1.00 69.12 195 ALA A C 1
ATOM 1605 O O . ALA A 1 195 ? 23.205 -0.692 -51.257 1.00 69.12 195 ALA A O 1
ATOM 1606 N N . LYS A 1 196 ? 24.155 -2.519 -52.143 1.00 69.94 196 LYS A N 1
ATOM 1607 C CA . LYS A 1 196 ? 23.137 -3.452 -51.642 1.00 69.94 196 LYS A CA 1
ATOM 1608 C C . LYS A 1 196 ? 23.144 -3.585 -50.125 1.00 69.94 196 LYS A C 1
ATOM 1610 O O . LYS A 1 196 ? 22.068 -3.698 -49.555 1.00 69.94 196 LYS A O 1
ATOM 1615 N N . LEU A 1 197 ? 24.305 -3.591 -49.474 1.00 66.19 197 LEU A N 1
ATOM 1616 C CA . LEU A 1 197 ? 24.408 -3.630 -48.012 1.00 66.19 197 LEU A CA 1
ATOM 1617 C C . LEU A 1 197 ? 23.833 -2.361 -47.384 1.00 66.19 197 LEU A C 1
ATOM 1619 O O . LEU A 1 197 ? 23.093 -2.459 -46.412 1.00 66.19 197 LEU A O 1
ATOM 1623 N N . ILE A 1 198 ? 24.105 -1.199 -47.981 1.00 64.25 198 ILE A N 1
ATOM 1624 C CA . ILE A 1 198 ? 23.498 0.077 -47.586 1.00 64.25 198 ILE A CA 1
ATOM 1625 C C . ILE A 1 198 ? 21.969 -0.005 -47.726 1.00 64.25 198 ILE A C 1
ATOM 1627 O O . ILE A 1 198 ? 21.260 0.243 -46.758 1.00 64.25 198 ILE A O 1
ATOM 1631 N N . ASN A 1 199 ? 21.461 -0.465 -48.874 1.00 62.91 199 ASN A N 1
ATOM 1632 C CA . ASN A 1 199 ? 20.016 -0.603 -49.114 1.00 62.91 199 ASN A CA 1
ATOM 1633 C C . ASN A 1 199 ? 19.341 -1.666 -48.220 1.00 62.91 199 ASN A C 1
ATOM 1635 O O . ASN A 1 199 ? 18.180 -1.540 -47.847 1.00 62.91 199 ASN A O 1
ATOM 1639 N N . ALA A 1 200 ? 20.049 -2.746 -47.883 1.00 59.12 200 ALA A N 1
ATOM 1640 C CA . ALA A 1 200 ? 19.537 -3.812 -47.024 1.00 59.12 200 ALA A CA 1
ATOM 1641 C C . ALA A 1 200 ? 19.518 -3.413 -45.540 1.00 59.12 200 ALA A C 1
ATOM 1643 O O . ALA A 1 200 ? 18.685 -3.918 -44.790 1.00 59.12 200 ALA A O 1
ATOM 1644 N N . LEU A 1 201 ? 20.421 -2.525 -45.117 1.00 54.91 201 LEU A N 1
ATOM 1645 C CA . LEU A 1 201 ? 20.408 -1.921 -43.785 1.00 54.91 201 LEU A CA 1
ATOM 1646 C C . LEU A 1 201 ? 19.296 -0.872 -43.652 1.00 54.91 201 LEU A C 1
ATOM 1648 O O . LEU A 1 201 ? 18.660 -0.829 -42.604 1.00 54.91 201 LEU A O 1
ATOM 1652 N N . ASP A 1 202 ? 19.006 -0.121 -44.720 1.00 52.66 202 ASP A N 1
ATOM 1653 C CA . ASP A 1 202 ? 17.901 0.854 -44.796 1.00 52.66 202 ASP A CA 1
ATOM 1654 C C . ASP A 1 202 ? 16.518 0.189 -44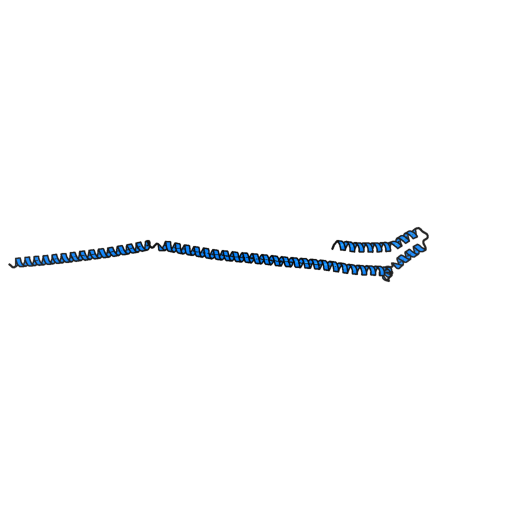.624 1.00 52.66 202 ASP A C 1
ATOM 1656 O O . ASP A 1 202 ? 15.588 0.763 -44.071 1.00 52.66 202 ASP A O 1
ATOM 1660 N N . HIS A 1 203 ? 16.384 -1.077 -45.034 1.00 49.09 203 HIS A N 1
ATOM 1661 C CA . HIS A 1 203 ? 15.129 -1.830 -44.924 1.00 49.09 203 HIS A CA 1
ATOM 1662 C C . HIS A 1 203 ? 14.936 -2.592 -43.600 1.00 49.09 203 HIS A C 1
ATOM 1664 O O . HIS A 1 203 ? 13.861 -3.160 -43.383 1.00 49.09 203 HIS A O 1
ATOM 1670 N N . LYS A 1 204 ? 15.964 -2.674 -42.742 1.00 42.84 204 LYS A N 1
ATOM 1671 C CA . LYS A 1 204 ? 15.974 -3.541 -41.544 1.00 42.84 204 LYS A CA 1
ATOM 1672 C C . LYS A 1 204 ? 16.041 -2.775 -40.212 1.00 42.84 204 LYS A C 1
ATOM 1674 O O . LYS A 1 204 ? 15.975 -3.425 -39.168 1.00 42.84 204 LYS A O 1
ATOM 1679 N N . PHE A 1 205 ? 16.148 -1.443 -40.244 1.00 42.12 205 PHE A N 1
ATOM 1680 C CA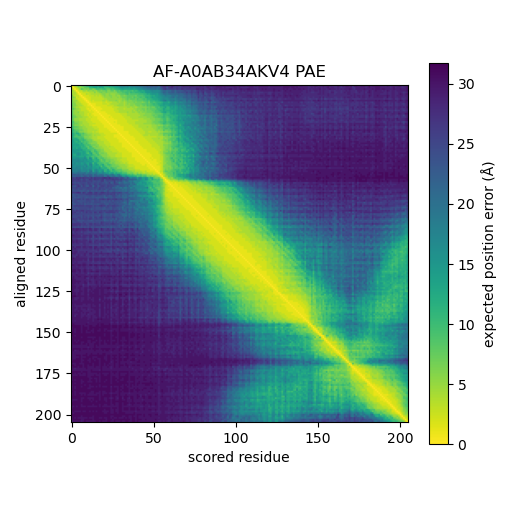 . PHE A 1 205 ? 16.221 -0.529 -39.091 1.00 42.12 205 PHE A CA 1
ATOM 1681 C C . PHE A 1 205 ? 15.299 0.685 -39.267 1.00 42.12 205 PHE A C 1
ATOM 1683 O O . PHE A 1 205 ? 15.053 1.384 -38.254 1.00 42.12 205 PHE A O 1
#

Foldseek 3Di:
DVVVVVVVVVVVVVVVVVVVVVVVVVVVVVVVVVVVVVVVVVVVVVVVVVVVVVVPPVVVVVVVVVVVVVVVVVVVVVVVVVVVVVVVVVVVVVVVVVVVVVVVVVVVVVVVVVVVVVVVVVVVVLVVLVVVVVVVVVVVCCCVPHCVVVVVCVVVVLVVLVVCLVPDPDPVNVVSVVVNCVVVVVVVVVVVVSVVVSVVSVVVD